Protein AF-A0A2D4NV56-F1 (afdb_monomer)

Solvent-accessible surface area (backbone atoms only — not comparable to full-atom values): 13691 Å² total; per-residue (Å²): 113,76,61,84,54,97,94,49,85,50,82,71,78,84,67,93,56,88,87,71,82,80,81,66,80,83,40,58,69,67,76,66,46,78,80,73,78,77,92,64,80,76,96,72,85,79,94,83,76,84,86,72,83,74,78,74,76,80,77,79,77,86,76,79,84,88,63,82,83,71,85,66,90,74,60,90,81,59,68,77,14,50,35,72,77,62,50,73,40,64,67,59,57,84,75,41,39,85,81,42,53,90,81,40,88,66,84,57,54,52,74,38,43,74,67,56,48,51,51,52,48,54,54,47,52,63,69,69,60,52,71,67,62,51,50,50,58,66,72,44,50,80,79,48,49,66,64,75,69,55,74,62,71,67,58,58,54,49,53,50,47,62,73,64,72,58,74,95,77,74,87,71,74,51,72,68,55,52,56,55,56,68,73,56,79,96,72,88,80,90,62,52,78,66,36,42,45,66,64,78,104

InterPro domains:
  IPR008978 HSP20-like chaperone [G3DSA:2.60.40.790] (5-67)
  IPR039742 Protein Shq1 [PTHR12967] (7-201)

Sequence (201 aa):
YILLFPGIFTIHLPKEIPGEKFDGLDMLTALLAPKKSRSAKPLVEEMGAPEEIMEEEEEFDWEIKQTLQKDNMEDSLCPSGSYGFGSQKSGVFRRLQDELNEVVDVKNPDITLASERREKRLAAEAAKFDPDHYLADFFEEEAIHRLLNYKPWWVNAYELMINAQESTSWISFTEDEKEQLRKFTNRTFLLDKRASQQVYL

Foldseek 3Di:
DWDDDPPDTDDDDDDPDPPDDDPCPVVVVVVVDPPPPPPDDDPDDDPDDDDPPPPPPPPDDPDQDDDDDDPPVDPVPQDAQFDDQLSPDAPPCVVCQVVCVVVDPDNHSRHAHPVNVVVSVVVVCVVVDDPVVVVVCVVPVVVCVVVVPDDDPVVVVVVCVVVVPDPPPPPDDDPVVVVVVVVDDPDDDDHDSVSVNVNPD

Organism: Micrurus surinamensis (NCBI:txid129470)

Mean predicted aligned error: 16.51 Å

Radius of gyration: 26.42 Å; Cα contacts (8 Å, |Δi|>4): 72; chains: 1; bounding box: 54×64×57 Å

Structure (mmCIF, N/CA/C/O backbone):
data_AF-A0A2D4NV56-F1
#
_entry.id   AF-A0A2D4NV56-F1
#
loop_
_atom_site.group_PDB
_atom_site.id
_atom_site.type_symbol
_atom_site.label_atom_id
_atom_site.label_alt_id
_atom_site.label_comp_id
_atom_site.label_asym_id
_atom_site.label_entity_id
_atom_site.label_seq_id
_atom_site.pdbx_PDB_ins_code
_atom_site.Cartn_x
_atom_site.Cartn_y
_atom_site.Cartn_z
_atom_site.occupancy
_atom_site.B_iso_or_equiv
_atom_site.auth_seq_id
_atom_site.auth_comp_id
_atom_site.auth_asym_id
_atom_site.auth_atom_id
_atom_site.pdbx_PDB_model_num
ATOM 1 N N . TYR A 1 1 ? 15.088 29.471 30.722 1.00 42.97 1 TYR A N 1
ATOM 2 C CA . TYR A 1 1 ? 14.789 28.497 31.791 1.00 42.97 1 TYR A CA 1
ATOM 3 C C . TYR A 1 1 ? 13.371 28.003 31.597 1.00 42.97 1 TYR A C 1
ATOM 5 O O . TYR A 1 1 ? 12.478 28.837 31.536 1.00 42.97 1 TYR A O 1
ATOM 13 N N . ILE A 1 2 ? 13.177 26.695 31.431 1.00 46.12 2 ILE A N 1
ATOM 14 C CA . ILE A 1 2 ? 11.849 26.089 31.280 1.00 46.12 2 ILE A CA 1
ATOM 15 C C . ILE A 1 2 ? 11.486 25.496 32.642 1.00 46.12 2 ILE A C 1
ATOM 17 O O . ILE A 1 2 ? 12.169 24.593 33.120 1.00 46.12 2 ILE A O 1
ATOM 21 N N . LEU A 1 3 ? 10.460 26.043 33.291 1.00 49.19 3 LEU A N 1
ATOM 22 C CA . LEU A 1 3 ? 9.842 25.438 34.471 1.00 49.19 3 LEU A CA 1
ATOM 23 C C . LEU A 1 3 ? 8.668 24.588 33.985 1.00 49.19 3 LEU A C 1
ATOM 25 O 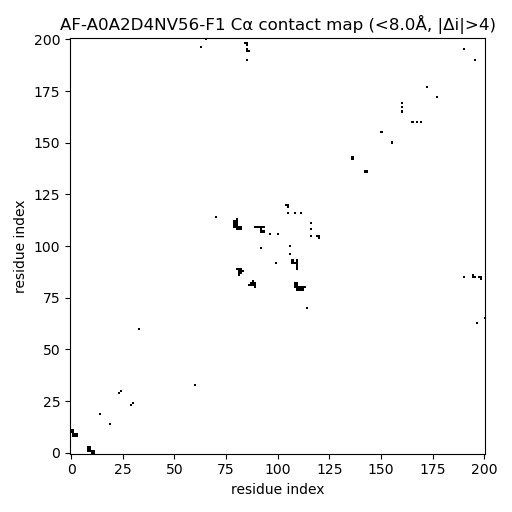O . LEU A 1 3 ? 7.813 25.090 33.260 1.00 49.19 3 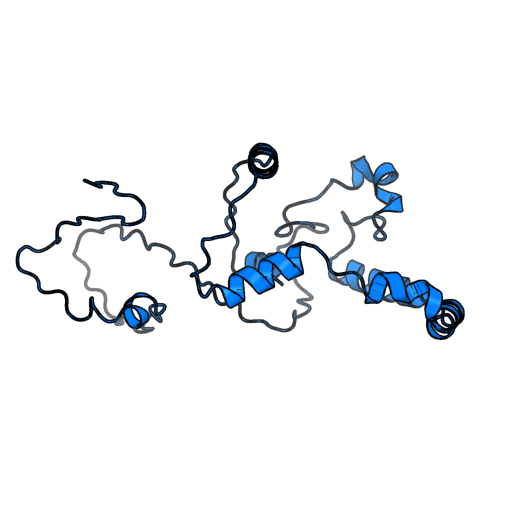LEU A O 1
ATOM 29 N N . LEU A 1 4 ? 8.646 23.309 34.361 1.00 45.56 4 LEU A N 1
ATOM 30 C CA . LEU A 1 4 ? 7.593 22.371 33.978 1.00 45.56 4 LEU A CA 1
ATOM 31 C C . LEU A 1 4 ? 6.611 22.196 35.139 1.00 45.56 4 LEU A C 1
ATOM 33 O O . LEU A 1 4 ? 6.942 21.587 36.153 1.00 45.56 4 LEU A O 1
ATOM 37 N N . PHE A 1 5 ? 5.395 22.706 34.958 1.00 50.91 5 PHE A N 1
ATOM 38 C CA . PHE A 1 5 ? 4.197 22.205 35.633 1.00 50.91 5 PHE A CA 1
ATOM 39 C C . PHE A 1 5 ? 3.412 21.353 34.620 1.00 50.91 5 PHE A C 1
ATOM 41 O O . PHE A 1 5 ? 3.500 21.619 33.418 1.00 50.91 5 PHE A O 1
ATOM 48 N N . PRO A 1 6 ? 2.679 20.310 35.052 1.00 63.62 6 PRO A N 1
ATOM 49 C CA . PRO A 1 6 ? 2.014 19.383 34.137 1.00 63.62 6 PRO A CA 1
ATOM 50 C C . PRO A 1 6 ? 1.070 20.135 33.183 1.00 63.62 6 PRO A C 1
ATOM 52 O O . PRO A 1 6 ? 0.106 20.753 33.622 1.00 63.62 6 PRO A O 1
ATOM 55 N N . GLY A 1 7 ? 1.382 20.096 31.882 1.00 67.75 7 GLY A N 1
ATOM 56 C CA . GLY A 1 7 ? 0.552 20.635 30.798 1.00 67.75 7 GLY A CA 1
ATOM 57 C C . GLY A 1 7 ? 0.847 22.067 30.327 1.00 67.75 7 GLY A C 1
ATOM 58 O O . GLY A 1 7 ? 0.248 22.485 29.342 1.00 67.75 7 GLY A O 1
ATOM 59 N N . ILE A 1 8 ? 1.756 22.823 30.961 1.00 73.75 8 ILE A N 1
ATOM 60 C CA . ILE A 1 8 ? 2.100 24.194 30.531 1.00 73.75 8 ILE A CA 1
ATOM 61 C C . ILE A 1 8 ? 3.615 24.329 30.372 1.00 73.75 8 ILE A C 1
ATOM 63 O O . ILE A 1 8 ? 4.369 24.207 31.339 1.00 73.75 8 ILE A O 1
ATOM 67 N N . PHE A 1 9 ? 4.055 24.625 29.147 1.00 77.44 9 PHE A N 1
ATOM 68 C CA . PHE A 1 9 ? 5.443 24.964 28.845 1.00 77.44 9 PHE A CA 1
ATOM 69 C C . PHE A 1 9 ? 5.609 26.483 28.831 1.00 77.44 9 PHE A C 1
ATOM 71 O O . PHE A 1 9 ? 5.140 27.162 27.920 1.00 77.44 9 PHE A O 1
ATOM 78 N N . THR A 1 10 ? 6.303 27.023 29.830 1.00 77.44 10 THR A N 1
ATOM 79 C CA . THR A 1 10 ? 6.669 28.443 29.846 1.00 77.44 10 THR A CA 1
ATOM 80 C C . THR A 1 10 ? 8.023 28.622 29.171 1.00 77.44 10 THR A C 1
ATOM 82 O O . THR A 1 10 ? 9.046 28.155 29.680 1.00 77.44 10 THR A O 1
ATOM 85 N N . ILE A 1 11 ? 8.035 29.312 28.029 1.00 81.12 11 ILE A N 1
ATOM 86 C CA . ILE A 1 11 ? 9.252 29.623 27.277 1.00 81.12 11 ILE A CA 1
ATOM 87 C C . ILE A 1 11 ? 9.574 31.110 27.452 1.00 81.12 11 ILE A C 1
ATOM 89 O O . ILE A 1 11 ? 8.728 31.973 27.238 1.00 81.12 11 ILE A O 1
ATOM 93 N N . HIS A 1 12 ? 10.813 31.408 27.844 1.00 80.81 12 HIS A N 1
ATOM 94 C CA . HIS A 1 12 ? 11.335 32.770 27.927 1.00 80.81 12 HIS A CA 1
ATOM 95 C C . HIS A 1 12 ? 12.389 32.970 26.842 1.00 80.81 12 HIS A C 1
ATOM 97 O O . HIS A 1 12 ? 13.451 32.350 26.916 1.00 80.81 12 HIS A O 1
ATOM 103 N N . LEU A 1 13 ? 12.107 33.849 25.879 1.00 81.44 13 LEU A N 1
ATOM 104 C CA . LEU A 1 13 ? 13.073 34.296 24.880 1.00 81.44 13 LEU A CA 1
ATOM 105 C C . LEU A 1 13 ? 13.410 35.772 25.122 1.00 81.44 13 LEU A C 1
ATOM 107 O O . LEU A 1 13 ? 12.491 36.591 25.231 1.00 81.44 13 LEU A O 1
ATOM 111 N N . PRO A 1 14 ? 14.701 36.130 25.233 1.00 83.88 14 PRO A N 1
ATOM 112 C CA . PRO A 1 14 ? 15.100 37.526 25.213 1.00 83.88 14 PRO A CA 1
ATOM 113 C C . PRO A 1 14 ? 14.837 38.107 23.821 1.00 83.88 14 PRO A C 1
ATOM 115 O O . PRO A 1 14 ? 15.026 37.438 22.809 1.00 83.88 14 PRO A O 1
ATOM 118 N N . LYS A 1 15 ? 14.407 39.367 23.785 1.00 85.31 15 LYS A N 1
ATOM 119 C CA . LYS A 1 15 ? 14.332 40.127 22.537 1.00 85.31 15 LYS A CA 1
ATOM 120 C C . LYS A 1 15 ? 15.744 40.464 22.088 1.00 85.31 15 LYS A C 1
ATOM 122 O O . LYS A 1 15 ? 16.586 40.780 22.928 1.00 85.31 15 LYS A O 1
ATOM 127 N N . GLU A 1 16 ? 15.962 40.447 20.784 1.00 81.69 16 GLU A N 1
ATOM 128 C CA . GLU A 1 16 ? 17.217 40.898 20.188 1.00 81.69 16 GLU A CA 1
ATOM 129 C C . GLU A 1 16 ? 17.441 42.393 20.454 1.00 81.69 16 GLU A C 1
ATOM 131 O O . GLU A 1 16 ? 18.516 42.793 20.898 1.00 81.69 16 GLU A O 1
ATOM 136 N N . ILE A 1 17 ? 16.387 43.206 20.299 1.00 85.62 17 ILE A N 1
ATOM 137 C CA . ILE A 1 17 ? 16.424 44.649 20.547 1.00 85.62 17 ILE A CA 1
ATOM 138 C C . ILE A 1 17 ? 15.656 44.983 21.842 1.00 85.62 17 ILE A C 1
ATOM 140 O O . ILE A 1 17 ? 14.426 44.845 21.911 1.00 85.62 17 ILE A O 1
ATOM 144 N N . PRO A 1 18 ? 16.344 45.458 22.900 1.00 86.19 18 PRO A N 1
ATOM 145 C CA . PRO A 1 18 ? 15.689 45.882 24.132 1.00 86.19 18 PRO A CA 1
ATOM 146 C C . PRO A 1 18 ? 14.705 47.034 23.882 1.00 86.19 18 PRO A C 1
ATOM 148 O O . PRO A 1 18 ? 15.076 48.088 23.377 1.00 86.19 18 PRO A O 1
ATOM 151 N N . GLY A 1 19 ? 13.444 46.844 24.277 1.00 86.31 19 GLY A N 1
ATOM 152 C CA . GLY A 1 19 ? 12.383 47.851 24.134 1.00 86.31 19 GLY A CA 1
ATOM 153 C C . GLY A 1 19 ? 11.530 47.728 22.868 1.00 86.31 19 GLY A C 1
ATOM 154 O O . GLY A 1 19 ? 10.514 48.413 22.772 1.00 86.31 19 GLY A O 1
ATOM 155 N N . GLU A 1 20 ? 11.867 46.827 21.941 1.00 90.62 20 GLU A N 1
ATOM 156 C CA . GLU A 1 20 ? 11.037 46.549 20.764 1.00 90.62 20 GLU A CA 1
ATOM 157 C C . GLU A 1 20 ? 9.661 45.987 21.165 1.00 90.62 20 GLU A C 1
ATOM 159 O O . GLU A 1 20 ? 9.549 45.121 22.043 1.00 90.62 20 GLU A O 1
ATOM 164 N N . LYS A 1 21 ? 8.590 46.470 20.526 1.00 87.25 21 LYS A N 1
ATOM 165 C CA . LYS A 1 21 ? 7.222 45.975 20.716 1.00 87.25 21 LYS A CA 1
ATOM 166 C C . LYS A 1 21 ? 6.871 45.010 19.581 1.00 87.25 21 LYS A C 1
ATOM 168 O O . LYS A 1 21 ? 6.982 45.368 18.420 1.00 87.25 21 LYS A O 1
ATOM 173 N N . PHE A 1 22 ? 6.415 43.812 19.936 1.00 85.75 22 PHE A N 1
ATOM 174 C CA . PHE A 1 22 ? 5.982 42.787 18.987 1.00 85.75 22 PHE A CA 1
ATOM 175 C C . PHE A 1 22 ? 4.461 42.883 18.860 1.00 85.75 22 PHE A C 1
ATOM 177 O O . PHE A 1 22 ? 3.742 42.537 19.800 1.00 85.75 22 PHE A O 1
ATOM 184 N N . ASP A 1 23 ? 3.973 43.408 17.739 1.00 85.12 23 ASP A N 1
ATOM 185 C CA . ASP A 1 23 ? 2.540 43.478 17.445 1.00 85.12 23 ASP A CA 1
ATOM 186 C C . ASP A 1 23 ? 2.057 42.151 16.820 1.00 85.12 23 ASP A C 1
ATOM 188 O O . ASP A 1 23 ? 2.791 41.511 16.070 1.00 85.12 23 ASP A O 1
ATOM 192 N N . GLY A 1 24 ? 0.827 41.719 17.122 1.00 79.75 24 GLY A N 1
ATOM 193 C CA . GLY A 1 24 ? 0.218 40.520 16.521 1.00 79.75 24 GLY A CA 1
ATOM 194 C C . GLY A 1 24 ? 0.583 39.172 17.159 1.00 79.75 24 GLY A C 1
ATOM 195 O O . GLY A 1 24 ? 0.272 38.133 16.579 1.00 79.75 24 GLY A O 1
ATOM 196 N N . LEU A 1 25 ? 1.203 39.159 18.349 1.00 81.25 25 LEU A N 1
ATOM 197 C CA . LEU A 1 25 ? 1.480 37.929 19.118 1.00 81.25 25 LEU A CA 1
ATOM 198 C C . LEU A 1 25 ? 0.212 37.133 19.486 1.00 81.25 25 LEU A C 1
ATOM 200 O O . LEU A 1 25 ? 0.274 35.935 19.741 1.00 81.25 25 LEU A O 1
ATOM 204 N N . ASP A 1 26 ? -0.933 37.805 19.526 1.00 80.25 26 ASP A N 1
ATOM 205 C CA . ASP A 1 26 ? -2.263 37.256 19.775 1.00 80.25 26 ASP A CA 1
ATOM 206 C C . ASP A 1 26 ? -2.889 36.584 18.539 1.00 80.25 26 ASP A C 1
ATOM 208 O O . ASP A 1 26 ? -3.792 35.756 18.673 1.00 80.25 26 ASP A O 1
ATOM 212 N N . MET A 1 27 ? -2.393 36.872 17.331 1.00 80.44 27 MET A N 1
ATOM 213 C CA . MET A 1 27 ? -2.900 36.289 16.088 1.00 80.44 27 MET A CA 1
ATOM 214 C C . MET A 1 27 ? -2.205 34.965 15.755 1.00 80.44 27 MET A C 1
ATOM 216 O O . MET A 1 27 ? -1.446 34.867 14.792 1.00 80.44 27 MET A O 1
ATOM 220 N N . LEU A 1 28 ? -2.511 33.915 16.522 1.00 75.12 28 LEU A N 1
ATOM 221 C CA . LEU A 1 28 ? -1.921 32.577 16.356 1.00 75.12 28 LEU A CA 1
ATOM 222 C C . LEU A 1 28 ? -1.991 32.057 14.910 1.00 75.12 28 LEU A C 1
ATOM 224 O O . LEU A 1 28 ? -1.023 31.500 14.405 1.00 75.12 28 LEU A O 1
ATOM 228 N N . THR A 1 29 ? -3.100 32.293 14.205 1.00 74.75 29 THR A N 1
ATOM 229 C CA . THR A 1 29 ? -3.269 31.868 12.805 1.00 74.75 29 THR A CA 1
ATOM 230 C C . THR A 1 29 ? -2.370 32.623 11.829 1.00 74.75 29 THR A C 1
ATOM 232 O O . THR A 1 29 ? -2.009 32.073 10.797 1.00 74.75 29 THR A O 1
ATOM 235 N N . ALA A 1 30 ? -2.007 33.873 12.129 1.00 71.44 30 ALA A N 1
ATOM 236 C CA . ALA A 1 30 ? -1.065 34.647 11.322 1.00 71.44 30 ALA A CA 1
ATOM 237 C C . ALA A 1 30 ? 0.389 34.237 11.602 1.00 71.44 30 ALA A C 1
ATOM 239 O O . ALA A 1 30 ? 1.209 34.281 10.692 1.00 71.44 30 ALA A O 1
ATOM 240 N N . LEU A 1 31 ? 0.686 33.799 12.831 1.00 69.12 31 LEU A N 1
ATOM 241 C CA . LEU A 1 31 ? 1.974 33.205 13.202 1.00 69.12 31 LEU A CA 1
ATOM 242 C C . LEU A 1 31 ? 2.169 31.804 12.592 1.00 69.12 31 LEU A C 1
ATOM 244 O O . LEU A 1 31 ? 3.299 31.416 12.326 1.00 69.12 31 LEU A O 1
ATOM 248 N N . LEU A 1 32 ? 1.073 31.067 12.366 1.00 66.25 32 LEU A N 1
ATOM 249 C CA . LEU A 1 32 ? 1.045 29.745 11.719 1.00 66.25 32 LEU A CA 1
ATOM 250 C C . LEU A 1 32 ? 0.979 29.807 10.186 1.00 66.25 32 LEU A C 1
ATOM 252 O O . LEU A 1 32 ? 1.188 28.790 9.529 1.00 66.25 32 LEU A O 1
ATOM 256 N N . ALA A 1 33 ? 0.609 30.955 9.610 1.00 63.03 33 ALA A N 1
ATOM 257 C CA . ALA A 1 33 ? 0.456 31.077 8.168 1.00 63.03 33 ALA A CA 1
ATOM 258 C C . ALA A 1 33 ? 1.838 30.997 7.498 1.00 63.03 33 ALA A C 1
ATOM 260 O O . ALA A 1 33 ? 2.708 31.797 7.856 1.00 63.03 33 ALA A O 1
ATOM 261 N N . PRO A 1 34 ? 2.039 30.107 6.505 1.00 58.06 34 PRO A N 1
ATOM 262 C CA . PRO A 1 34 ? 3.315 30.009 5.814 1.00 58.06 34 PRO A CA 1
ATOM 263 C C . PRO A 1 34 ? 3.639 31.369 5.210 1.00 58.06 34 PRO A C 1
ATOM 265 O O . PRO A 1 34 ? 2.802 31.983 4.524 1.00 58.06 34 PRO A O 1
ATOM 268 N N . LYS A 1 35 ? 4.843 31.877 5.485 1.00 58.72 35 LYS A N 1
ATOM 269 C CA . LYS A 1 35 ? 5.284 33.143 4.907 1.00 58.72 35 LYS A CA 1
ATOM 270 C C . LYS A 1 35 ? 5.441 32.914 3.412 1.00 58.72 35 LYS A C 1
ATOM 272 O O . LYS A 1 35 ? 6.479 32.462 2.947 1.00 58.72 35 LYS A O 1
ATOM 277 N N . LYS A 1 36 ? 4.403 33.236 2.631 1.00 50.88 36 LYS A N 1
ATOM 278 C CA . LYS A 1 36 ? 4.507 33.271 1.168 1.00 50.88 36 LYS A CA 1
ATOM 279 C C . LYS A 1 36 ? 5.706 34.146 0.849 1.00 50.88 36 LYS A C 1
ATOM 281 O O . LYS A 1 36 ? 5.673 35.347 1.133 1.00 50.88 36 LYS A O 1
ATOM 286 N N . SER A 1 37 ? 6.763 33.536 0.319 1.00 50.59 37 SER A N 1
ATOM 287 C CA . SER A 1 37 ? 7.966 34.248 -0.070 1.00 50.59 37 SER A CA 1
ATOM 288 C C . SER A 1 37 ? 7.531 35.408 -0.958 1.00 50.59 37 SER A C 1
ATOM 290 O O . SER A 1 37 ? 6.912 35.240 -2.013 1.00 50.59 37 SER A O 1
ATOM 292 N N . ARG A 1 38 ? 7.753 36.632 -0.472 1.00 45.22 38 ARG A N 1
ATOM 293 C CA . ARG A 1 38 ? 7.570 37.824 -1.289 1.00 45.22 38 ARG A CA 1
ATOM 294 C C . ARG A 1 38 ? 8.601 37.705 -2.403 1.00 45.22 38 ARG A C 1
ATOM 296 O O . ARG A 1 38 ? 9.776 37.979 -2.198 1.00 45.22 38 ARG A O 1
ATOM 303 N N . SER A 1 39 ? 8.158 37.241 -3.569 1.00 44.75 39 SER A N 1
ATOM 304 C CA . SER A 1 39 ? 8.931 37.228 -4.809 1.00 44.75 39 SER A CA 1
ATOM 305 C C . SER A 1 39 ? 9.142 38.672 -5.266 1.00 44.75 39 SER A C 1
ATOM 307 O O . SER A 1 39 ? 8.444 39.195 -6.125 1.00 44.75 39 SER A O 1
ATOM 309 N N . ALA A 1 40 ? 10.050 39.364 -4.593 1.00 43.28 40 ALA A N 1
ATOM 310 C CA . ALA A 1 40 ? 10.556 40.663 -4.986 1.00 43.28 40 ALA A CA 1
ATOM 311 C C . ALA A 1 40 ? 11.919 40.841 -4.317 1.00 43.28 40 ALA A C 1
ATOM 313 O O . ALA A 1 40 ? 12.047 41.563 -3.332 1.00 43.28 40 ALA A O 1
ATOM 314 N N . LYS A 1 41 ? 12.944 40.158 -4.842 1.00 46.06 41 LYS A N 1
ATOM 315 C CA . LYS A 1 41 ? 14.321 40.615 -4.631 1.00 46.06 41 LYS A CA 1
ATOM 316 C C . LYS A 1 41 ? 14.454 41.962 -5.367 1.00 46.06 41 LYS A C 1
ATOM 318 O O . LYS A 1 41 ? 14.182 41.990 -6.570 1.00 46.06 41 LYS A O 1
ATOM 323 N N . PRO A 1 42 ? 14.789 43.082 -4.701 1.00 42.12 42 PRO A N 1
ATOM 324 C CA . PRO A 1 42 ? 15.114 44.318 -5.405 1.00 42.12 42 PRO A CA 1
ATOM 325 C C . PRO A 1 42 ? 16.394 44.107 -6.231 1.00 42.12 42 PRO A C 1
ATOM 327 O O . PRO A 1 42 ? 17.363 43.534 -5.752 1.00 42.12 42 PRO A O 1
ATOM 330 N N . LEU A 1 43 ? 16.377 44.543 -7.494 1.00 42.53 43 LEU A N 1
ATOM 331 C CA . LEU A 1 43 ? 17.376 44.246 -8.538 1.00 42.53 43 LEU A CA 1
ATOM 332 C C . LEU A 1 43 ? 18.722 44.992 -8.371 1.00 42.53 43 LEU A C 1
ATOM 334 O O . LEU A 1 4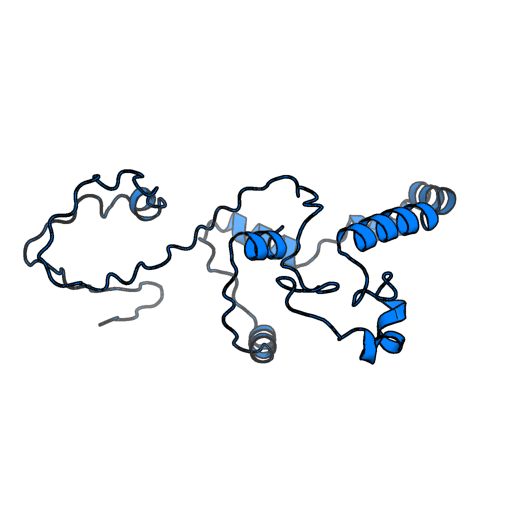3 ? 19.462 45.142 -9.338 1.00 42.53 43 LEU A O 1
ATOM 338 N N . VAL A 1 44 ? 19.048 45.510 -7.185 1.00 44.66 44 VAL A N 1
ATOM 339 C CA . VAL A 1 44 ? 20.266 46.309 -6.975 1.00 44.66 44 VAL A CA 1
ATOM 340 C C . VAL A 1 44 ? 20.958 45.883 -5.685 1.00 44.66 44 VAL A C 1
ATOM 342 O O . VAL A 1 44 ? 20.440 46.118 -4.598 1.00 44.66 44 VAL A O 1
ATOM 345 N N . GLU A 1 45 ? 22.137 45.280 -5.832 1.00 40.91 45 GLU A N 1
ATOM 346 C CA . GLU A 1 45 ? 23.086 44.991 -4.754 1.00 40.91 45 GLU A CA 1
ATOM 347 C C . GLU A 1 45 ? 24.224 46.024 -4.810 1.00 40.91 45 GLU A C 1
ATOM 349 O O . GLU A 1 45 ? 24.890 46.178 -5.836 1.00 40.91 45 GLU A O 1
ATOM 354 N N . GLU A 1 46 ? 24.434 46.762 -3.718 1.00 40.50 46 GLU A N 1
ATOM 355 C CA . GLU A 1 46 ? 25.570 47.670 -3.537 1.00 40.50 46 GLU A CA 1
ATOM 356 C C . GLU A 1 46 ? 26.715 46.882 -2.873 1.00 40.50 46 GLU A C 1
ATOM 358 O O . GLU A 1 46 ? 26.548 46.318 -1.792 1.00 40.50 46 GLU A O 1
ATOM 363 N N . MET A 1 47 ? 27.875 46.783 -3.538 1.00 38.69 47 MET A N 1
ATOM 364 C CA . MET A 1 47 ? 29.049 46.075 -3.011 1.00 38.69 47 MET A CA 1
ATOM 365 C C . MET A 1 47 ? 29.578 46.772 -1.753 1.00 38.69 47 MET A C 1
ATOM 367 O O . MET A 1 47 ? 30.236 47.807 -1.859 1.00 38.69 47 MET A O 1
ATOM 371 N N . GLY A 1 48 ? 29.377 46.177 -0.577 1.00 45.59 48 GLY A N 1
ATOM 372 C CA . GLY A 1 48 ? 30.136 46.567 0.612 1.00 45.59 48 GLY A CA 1
ATOM 373 C C . GLY A 1 48 ? 29.440 46.369 1.952 1.00 45.59 48 GLY A C 1
ATOM 374 O O . GLY A 1 48 ? 29.258 47.338 2.679 1.00 45.59 48 GLY A O 1
ATOM 375 N N . ALA A 1 49 ? 29.118 45.133 2.327 1.00 35.97 49 ALA A N 1
ATOM 376 C CA . ALA A 1 49 ? 28.923 44.760 3.730 1.00 35.97 49 ALA A CA 1
ATOM 377 C C . ALA A 1 49 ? 29.268 43.269 3.919 1.00 35.97 49 ALA A C 1
ATOM 379 O O . ALA A 1 49 ? 29.070 42.495 2.982 1.00 35.97 49 ALA A O 1
ATOM 380 N N . PRO A 1 50 ? 29.851 42.870 5.066 1.00 41.06 50 PRO A N 1
ATOM 381 C CA . PRO A 1 50 ? 30.340 41.511 5.276 1.00 41.06 50 PRO A CA 1
ATOM 382 C C . PRO A 1 50 ? 29.177 40.517 5.367 1.00 41.06 50 PRO A C 1
ATOM 384 O O . PRO A 1 50 ? 28.173 40.802 6.012 1.00 41.06 50 PRO A O 1
ATOM 387 N N . GLU A 1 51 ? 29.341 39.366 4.708 1.00 42.78 51 GLU A N 1
ATOM 388 C CA . GLU A 1 51 ? 28.399 38.243 4.672 1.00 42.78 51 GLU A CA 1
ATOM 389 C C . GLU A 1 51 ? 28.036 37.775 6.090 1.00 42.78 51 GLU A C 1
ATOM 391 O O . GLU A 1 51 ? 28.777 37.027 6.730 1.00 42.78 51 GLU A O 1
ATOM 396 N N . GLU A 1 52 ? 26.867 38.187 6.579 1.00 38.97 52 GLU A N 1
ATOM 397 C CA . GLU A 1 52 ? 26.140 37.395 7.562 1.00 38.97 52 GLU A CA 1
ATOM 398 C C . GLU A 1 52 ? 25.596 36.170 6.829 1.00 38.97 52 GLU A C 1
ATOM 400 O O . GLU A 1 52 ? 24.756 36.272 5.933 1.00 38.97 52 GLU A O 1
ATOM 405 N N . ILE A 1 53 ? 26.129 35.001 7.184 1.00 38.53 53 ILE A N 1
ATOM 406 C CA . ILE A 1 53 ? 25.594 33.702 6.788 1.00 38.53 53 ILE A CA 1
ATOM 407 C C . ILE A 1 53 ? 24.201 33.608 7.417 1.00 38.53 53 ILE A C 1
ATOM 409 O O . ILE A 1 53 ? 24.049 33.188 8.562 1.00 38.53 53 ILE A O 1
ATOM 413 N N . MET A 1 54 ? 23.186 34.061 6.686 1.00 36.06 54 MET A N 1
ATOM 414 C CA . MET A 1 54 ? 21.803 33.733 6.984 1.00 36.06 54 MET A CA 1
ATOM 415 C C . MET A 1 54 ? 21.659 32.233 6.733 1.00 36.06 54 MET A C 1
ATOM 417 O O . MET A 1 54 ? 21.598 31.793 5.586 1.00 36.06 54 MET A O 1
ATOM 421 N N . GLU A 1 55 ? 21.660 31.439 7.802 1.00 38.12 55 GLU A N 1
ATOM 422 C CA . GLU A 1 55 ? 21.086 30.098 7.763 1.00 38.12 55 GLU A CA 1
ATOM 423 C C . GLU A 1 55 ? 19.611 30.279 7.377 1.00 38.12 55 GLU A C 1
ATOM 425 O O . GLU A 1 55 ? 18.775 30.635 8.206 1.00 38.12 55 GLU A O 1
ATOM 430 N N . GLU A 1 56 ? 19.301 30.147 6.084 1.00 45.75 56 GLU A N 1
ATOM 431 C CA . GLU A 1 56 ? 17.926 29.999 5.620 1.00 45.75 56 GLU A CA 1
ATOM 432 C C . GLU A 1 56 ? 17.402 28.710 6.266 1.00 45.75 56 GLU A C 1
ATOM 434 O O . GLU A 1 56 ? 17.674 27.610 5.790 1.00 45.75 56 GLU A O 1
ATOM 439 N N . GLU A 1 57 ? 16.708 28.836 7.403 1.00 43.50 57 GLU A N 1
ATOM 440 C CA . GLU A 1 57 ? 15.849 27.776 7.921 1.00 43.50 57 GLU A CA 1
ATOM 441 C C . GLU A 1 57 ? 14.904 27.394 6.776 1.00 43.50 57 GLU A C 1
ATOM 443 O O . GLU A 1 57 ? 13.988 28.145 6.438 1.00 43.50 57 GLU A O 1
ATOM 448 N N . GLU A 1 58 ? 15.178 26.263 6.118 1.00 48.53 58 GLU A N 1
ATOM 449 C CA . GLU A 1 58 ? 14.311 25.691 5.093 1.00 48.53 58 GLU A CA 1
ATOM 450 C C . GLU A 1 58 ? 12.955 25.373 5.743 1.00 48.53 58 GLU A C 1
ATOM 452 O O . GLU A 1 58 ? 12.740 24.299 6.307 1.00 48.53 58 GLU A O 1
ATOM 457 N N . GLU A 1 59 ? 12.041 26.346 5.717 1.00 54.84 59 GLU A N 1
ATOM 458 C CA . GLU A 1 59 ? 10.668 26.209 6.191 1.00 54.84 59 GLU A CA 1
ATOM 459 C C . GLU A 1 59 ? 9.996 25.107 5.355 1.00 54.84 59 GLU A C 1
ATOM 461 O O . GLU A 1 59 ? 9.711 25.279 4.168 1.00 54.84 59 GLU A O 1
ATOM 466 N N . PHE A 1 60 ? 9.828 23.926 5.958 1.00 51.91 60 PHE A N 1
ATOM 467 C CA . PHE A 1 60 ? 9.315 22.744 5.273 1.00 51.91 60 PHE A CA 1
ATOM 468 C C . PHE A 1 60 ? 7.850 22.958 4.872 1.00 51.91 60 PHE A C 1
ATOM 470 O O . PHE A 1 60 ? 6.957 23.000 5.720 1.00 51.91 60 PHE A O 1
ATOM 477 N N . ASP A 1 61 ? 7.611 23.092 3.568 1.00 63.06 61 ASP A N 1
ATOM 478 C CA . ASP A 1 61 ? 6.277 23.242 2.990 1.00 63.06 61 ASP A CA 1
ATOM 479 C C . ASP A 1 61 ? 5.496 21.923 3.108 1.00 63.06 61 ASP A C 1
ATOM 481 O O . ASP A 1 61 ? 5.769 20.944 2.407 1.00 63.06 61 ASP A O 1
ATOM 485 N N . TRP A 1 62 ? 4.521 21.896 4.016 1.00 65.88 62 TRP A N 1
ATOM 486 C CA . TRP A 1 62 ? 3.639 20.746 4.228 1.00 65.88 62 TRP A CA 1
ATOM 487 C C . TRP A 1 62 ? 2.603 20.570 3.100 1.00 65.88 62 TRP A C 1
ATOM 489 O O . TRP A 1 62 ? 1.911 19.550 3.063 1.00 65.88 62 TRP A O 1
ATOM 499 N N . GLU A 1 63 ? 2.475 21.523 2.168 1.00 66.44 63 GLU A N 1
ATOM 500 C CA . GLU A 1 63 ? 1.508 21.462 1.070 1.00 66.44 63 GLU A CA 1
ATOM 501 C C . GLU A 1 63 ? 2.095 20.774 -0.178 1.00 66.44 63 GLU A C 1
ATOM 503 O O . GLU A 1 63 ? 2.836 21.348 -0.978 1.00 66.44 63 GLU A O 1
ATOM 508 N N . ILE A 1 64 ? 1.701 19.521 -0.425 1.00 65.06 64 ILE A N 1
ATOM 509 C CA . ILE A 1 64 ? 2.112 18.800 -1.638 1.00 65.06 64 ILE A CA 1
ATOM 510 C C . ILE A 1 64 ? 1.087 19.025 -2.751 1.00 65.06 64 ILE A C 1
ATOM 512 O O . ILE A 1 64 ? -0.016 18.476 -2.741 1.00 65.06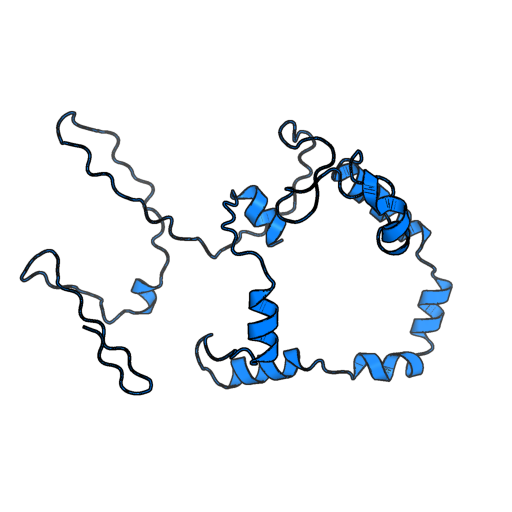 64 ILE A O 1
ATOM 516 N N . LYS A 1 65 ? 1.468 19.791 -3.781 1.00 72.69 65 LYS A N 1
ATOM 517 C CA . LYS A 1 65 ? 0.649 19.944 -4.993 1.00 72.69 65 LYS A CA 1
ATOM 518 C C . LYS A 1 65 ? 0.530 18.605 -5.728 1.00 72.69 65 LYS A C 1
ATOM 520 O O . LYS A 1 65 ? 1.476 18.177 -6.390 1.00 72.69 65 LYS A O 1
ATOM 525 N N . GLN A 1 66 ? -0.650 17.991 -5.675 1.00 68.00 66 GLN A N 1
ATOM 526 C CA . GLN A 1 66 ? -0.972 16.811 -6.474 1.00 68.00 66 GLN A CA 1
ATOM 527 C C . GLN A 1 66 ? -1.005 17.194 -7.959 1.00 68.00 66 GLN A C 1
ATOM 529 O O . GLN A 1 66 ? -1.847 17.971 -8.410 1.00 68.00 66 GLN A O 1
ATOM 534 N N . THR A 1 67 ? -0.064 16.670 -8.738 1.00 65.81 67 THR A N 1
ATOM 535 C CA . THR A 1 67 ? -0.062 16.782 -10.200 1.00 65.81 67 THR A CA 1
ATOM 536 C C . THR A 1 67 ? -0.100 15.391 -10.796 1.00 65.81 67 THR A C 1
ATOM 538 O O . THR A 1 67 ? 0.587 14.507 -10.289 1.00 65.81 67 THR A O 1
ATOM 541 N N . LEU A 1 68 ? -0.851 15.202 -11.887 1.00 62.19 68 LEU A N 1
ATOM 542 C CA . LEU A 1 68 ? -0.772 13.967 -12.669 1.00 62.19 68 LEU A CA 1
ATOM 543 C C . LEU A 1 68 ? 0.699 13.686 -12.983 1.00 62.19 68 LEU A C 1
ATOM 545 O O . LEU A 1 68 ? 1.396 14.578 -13.482 1.00 62.19 68 LEU A O 1
ATOM 549 N N . GLN A 1 69 ? 1.163 12.478 -12.652 1.00 59.28 69 GLN A N 1
ATOM 550 C CA . GLN A 1 69 ? 2.510 12.047 -13.001 1.00 59.28 69 GLN A CA 1
ATOM 551 C C . GLN A 1 69 ? 2.657 12.196 -14.514 1.00 59.28 69 GLN A C 1
ATOM 553 O O . GLN A 1 69 ? 1.947 11.558 -15.290 1.00 59.28 69 GLN A O 1
ATOM 558 N N . LYS A 1 70 ? 3.528 13.114 -14.933 1.00 62.59 70 LYS A N 1
ATOM 559 C CA . LYS A 1 70 ? 3.920 13.213 -16.333 1.00 62.59 70 LYS A CA 1
ATOM 560 C C . LYS A 1 70 ? 4.881 12.062 -16.572 1.00 62.59 70 LYS A C 1
ATOM 562 O O . LYS A 1 70 ? 5.897 11.981 -15.882 1.00 62.59 70 LYS A O 1
ATOM 567 N N . ASP A 1 71 ? 4.551 11.196 -17.524 1.00 54.44 71 ASP A N 1
ATOM 568 C CA . ASP A 1 71 ? 5.470 10.194 -18.053 1.00 54.44 71 ASP A CA 1
ATOM 569 C C . ASP A 1 71 ? 6.624 10.943 -18.735 1.00 54.44 71 ASP A C 1
ATOM 571 O O . ASP A 1 71 ? 6.617 11.194 -19.940 1.00 54.44 71 ASP A O 1
ATOM 575 N N . ASN A 1 72 ? 7.591 11.407 -17.946 1.00 51.41 72 ASN A N 1
ATOM 576 C CA . ASN A 1 72 ? 8.801 12.005 -18.473 1.00 51.41 72 ASN A CA 1
ATOM 577 C C . ASN A 1 72 ? 9.575 10.865 -19.140 1.00 51.41 72 ASN A C 1
ATOM 579 O O . ASN A 1 72 ? 10.258 10.093 -18.473 1.00 51.41 72 ASN A O 1
ATOM 583 N N . MET A 1 73 ? 9.420 10.740 -20.460 1.00 49.06 73 MET A N 1
ATOM 584 C CA . MET A 1 73 ? 10.091 9.726 -21.278 1.00 49.06 73 MET A CA 1
ATOM 585 C C . MET A 1 73 ? 11.622 9.876 -21.309 1.00 49.06 73 MET A C 1
ATOM 587 O O . MET A 1 73 ? 12.311 9.001 -21.820 1.00 49.06 73 MET A O 1
ATOM 591 N N . GLU A 1 74 ? 12.170 10.943 -20.729 1.00 48.22 74 GLU A N 1
ATOM 592 C CA . GLU A 1 74 ? 13.605 11.200 -20.650 1.00 48.22 74 GLU A CA 1
ATOM 593 C C . GLU A 1 74 ? 13.993 11.545 -19.212 1.00 48.22 74 GLU A C 1
ATOM 595 O O . GLU A 1 74 ? 14.119 12.711 -18.844 1.00 48.22 74 GLU A O 1
ATOM 600 N N . ASP A 1 75 ? 14.183 10.528 -18.373 1.00 50.53 75 ASP A N 1
ATOM 601 C CA . ASP A 1 75 ? 14.874 10.707 -17.095 1.00 50.53 75 ASP A CA 1
ATOM 602 C C . ASP A 1 75 ? 16.293 10.139 -17.201 1.00 50.53 75 ASP A C 1
ATOM 604 O O . ASP A 1 75 ? 16.644 9.143 -16.575 1.00 50.53 75 ASP A O 1
ATOM 608 N N . SER A 1 76 ? 17.124 10.790 -18.026 1.00 48.06 76 SER A N 1
ATOM 609 C CA . SER A 1 76 ? 18.553 10.467 -18.222 1.00 48.06 76 SER A CA 1
ATOM 610 C C . SER A 1 76 ? 19.401 10.558 -16.942 1.00 48.06 76 SER A C 1
ATOM 612 O O . SER A 1 76 ? 20.593 10.260 -16.977 1.00 48.06 76 SER A O 1
ATOM 614 N N . LEU A 1 77 ? 18.816 10.985 -15.816 1.00 48.34 77 LEU A N 1
ATOM 615 C CA . LEU A 1 77 ? 19.490 11.146 -14.526 1.00 48.34 77 LEU A CA 1
ATOM 616 C C . LEU A 1 77 ? 19.156 10.039 -13.515 1.00 48.34 77 LEU A C 1
ATOM 618 O O . LEU A 1 77 ? 19.854 9.924 -12.508 1.00 48.34 77 LEU A O 1
ATOM 622 N N . CYS A 1 78 ? 18.143 9.203 -13.770 1.00 50.25 78 CYS A N 1
ATOM 623 C CA . CYS A 1 78 ? 17.897 8.032 -12.935 1.00 50.25 78 CYS A CA 1
ATOM 624 C C . CYS A 1 78 ? 18.749 6.862 -13.447 1.00 50.25 78 CYS A C 1
ATOM 626 O O . CYS A 1 78 ? 18.561 6.435 -14.590 1.00 50.25 78 CYS A O 1
ATOM 628 N N . PRO A 1 79 ? 19.670 6.301 -12.639 1.00 54.88 79 PRO A N 1
ATOM 629 C CA . PRO A 1 79 ? 20.360 5.080 -13.021 1.00 54.88 79 PRO A CA 1
ATOM 630 C C . PRO A 1 79 ? 19.306 4.009 -13.319 1.00 54.88 79 PRO A C 1
ATOM 632 O O . PRO A 1 79 ? 18.423 3.749 -12.500 1.00 54.88 79 PRO A O 1
ATOM 635 N N . SER A 1 80 ? 19.373 3.429 -14.518 1.00 63.50 80 SER A N 1
ATOM 636 C CA . SER A 1 80 ? 18.455 2.392 -14.990 1.00 63.50 80 SER A CA 1
ATOM 637 C C . SER A 1 80 ? 18.199 1.351 -13.892 1.00 63.50 80 SER A C 1
ATOM 639 O O . SER A 1 80 ? 19.142 0.709 -13.427 1.00 63.50 80 SER A O 1
ATOM 641 N N . GLY A 1 81 ? 16.938 1.188 -13.484 1.00 69.56 81 GLY A N 1
ATOM 642 C CA . GLY A 1 81 ? 16.522 0.125 -12.565 1.00 69.56 81 GLY A CA 1
ATOM 643 C C . GLY A 1 81 ? 16.585 0.446 -11.070 1.00 69.56 81 GLY A C 1
ATOM 644 O O . GLY A 1 81 ? 16.606 -0.486 -10.269 1.00 69.56 81 GLY A O 1
ATOM 645 N N . SER A 1 82 ? 16.603 1.720 -10.661 1.00 85.31 82 SER A N 1
ATOM 646 C CA . SER A 1 82 ? 16.389 2.069 -9.251 1.00 85.31 82 SER A CA 1
ATOM 647 C C . SER A 1 82 ? 14.907 2.001 -8.833 1.00 85.31 82 SER A C 1
ATOM 649 O O . SER A 1 82 ? 13.979 2.158 -9.636 1.00 85.31 82 SER A O 1
ATOM 651 N N . TYR A 1 83 ? 14.667 1.696 -7.557 1.00 87.62 83 TYR A N 1
ATOM 652 C CA . TYR A 1 83 ? 13.335 1.506 -6.976 1.00 87.62 83 TYR A CA 1
ATOM 653 C C . TYR A 1 83 ? 13.343 1.719 -5.452 1.00 87.62 83 TYR A C 1
ATOM 655 O O . TYR A 1 83 ? 14.369 2.032 -4.842 1.00 87.62 83 TYR A O 1
ATOM 663 N N . GLY A 1 84 ? 12.178 1.535 -4.826 1.00 87.62 84 GLY A N 1
ATOM 664 C CA . GLY A 1 84 ? 11.982 1.700 -3.388 1.00 87.62 84 GLY A CA 1
ATOM 665 C C . GLY A 1 84 ? 11.872 3.165 -2.966 1.00 87.62 84 GLY A C 1
ATOM 666 O O . GLY A 1 84 ? 11.636 4.048 -3.788 1.00 87.62 84 GLY A O 1
ATOM 667 N N . PHE A 1 85 ? 12.047 3.412 -1.668 1.00 88.06 85 PHE A N 1
ATOM 668 C CA . PHE A 1 85 ? 11.929 4.744 -1.075 1.00 88.06 85 PHE A CA 1
ATOM 669 C C . PHE A 1 85 ? 12.879 5.751 -1.743 1.00 88.06 85 PHE A C 1
ATOM 671 O O . PHE A 1 85 ? 14.093 5.524 -1.789 1.00 88.06 85 PHE A O 1
ATOM 678 N N . GLY A 1 86 ? 12.316 6.836 -2.286 1.00 84.19 86 GLY A N 1
ATOM 679 C CA . GLY A 1 86 ? 13.053 7.887 -2.994 1.00 84.19 86 GLY A CA 1
ATOM 680 C C . GLY A 1 86 ? 13.879 7.395 -4.188 1.00 84.19 86 GLY A C 1
ATOM 681 O O . GLY A 1 86 ? 14.873 8.028 -4.527 1.00 84.19 86 GLY A O 1
ATOM 682 N N . SER A 1 87 ? 13.546 6.234 -4.770 1.00 83.12 87 SER A N 1
ATOM 683 C CA . SER A 1 87 ? 14.323 5.595 -5.845 1.00 83.12 87 SER A CA 1
ATOM 684 C C . SER A 1 87 ? 15.804 5.355 -5.486 1.00 83.12 87 SER A C 1
ATOM 686 O O . SER A 1 87 ? 16.678 5.384 -6.351 1.00 83.12 87 SER A O 1
ATOM 688 N N . GLN A 1 88 ? 16.104 5.109 -4.201 1.00 84.44 88 GLN A N 1
ATOM 689 C CA . GLN A 1 88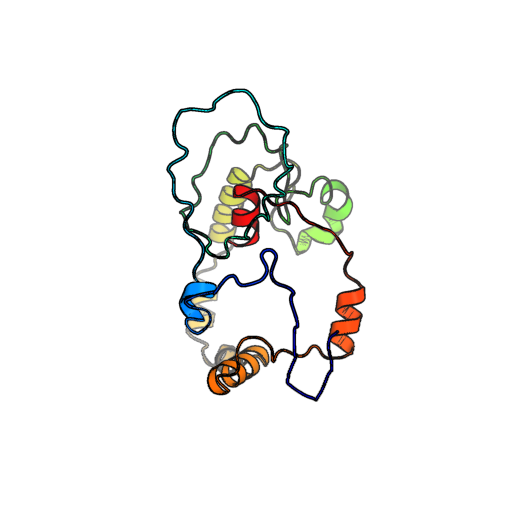 ? 17.478 4.985 -3.682 1.00 84.44 88 GLN A CA 1
ATOM 690 C C . GLN A 1 88 ? 18.021 3.546 -3.644 1.00 84.44 88 GLN A C 1
ATOM 692 O O . GLN A 1 88 ? 19.150 3.326 -3.196 1.00 84.44 88 GLN A O 1
ATOM 697 N N . LYS A 1 89 ? 17.235 2.533 -4.030 1.00 87.06 89 LYS A N 1
ATOM 698 C CA . LYS A 1 89 ? 17.656 1.122 -3.996 1.00 87.06 89 LYS A CA 1
ATOM 699 C C . LYS A 1 89 ? 17.850 0.565 -5.398 1.00 87.06 89 LYS A C 1
ATOM 701 O O . LYS A 1 89 ? 17.088 0.872 -6.305 1.00 87.06 89 LYS A O 1
ATOM 706 N N . SER A 1 90 ? 18.853 -0.291 -5.536 1.00 88.50 90 SER A N 1
ATOM 707 C CA . SER A 1 90 ? 19.131 -1.108 -6.716 1.00 88.50 90 SER A CA 1
ATOM 708 C C . SER A 1 90 ? 19.998 -2.305 -6.302 1.00 88.50 90 SER A C 1
ATOM 710 O O . SER A 1 90 ? 20.602 -2.322 -5.226 1.00 88.50 90 SER A O 1
ATOM 712 N N . GLY A 1 91 ? 20.024 -3.342 -7.127 1.00 86.12 91 GLY A N 1
ATOM 713 C CA . GLY A 1 91 ? 20.776 -4.585 -6.963 1.00 86.12 91 GLY A CA 1
ATOM 714 C C . GLY A 1 91 ? 20.253 -5.548 -5.893 1.00 86.12 91 GLY A C 1
ATOM 715 O O . GLY A 1 91 ? 20.906 -6.560 -5.637 1.00 86.12 91 GLY A O 1
ATOM 716 N N . VAL A 1 92 ? 19.120 -5.254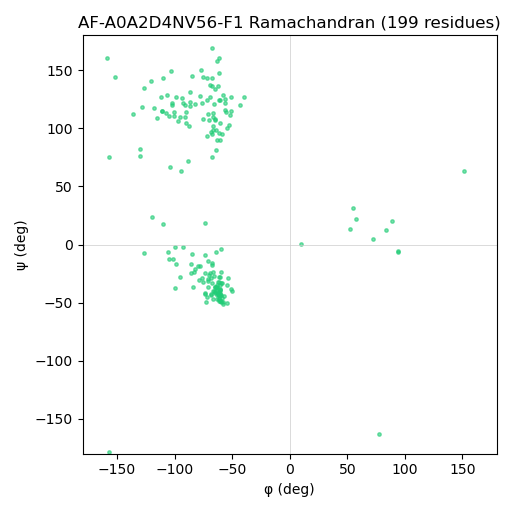 -5.247 1.00 86.56 92 VAL A N 1
ATOM 717 C CA . VAL A 1 92 ? 18.555 -6.101 -4.175 1.00 86.56 92 VAL A CA 1
ATOM 718 C C . VAL A 1 92 ? 17.990 -7.391 -4.762 1.00 86.56 92 VAL A C 1
ATOM 720 O O . VAL A 1 92 ? 18.276 -8.479 -4.261 1.00 86.56 92 VAL A O 1
ATOM 723 N N . PHE A 1 93 ? 17.239 -7.279 -5.859 1.00 86.00 93 PHE A N 1
ATOM 724 C CA . PHE A 1 93 ? 16.574 -8.430 -6.459 1.00 86.00 93 PHE A CA 1
ATOM 725 C C . PHE A 1 93 ? 17.551 -9.349 -7.177 1.00 86.00 93 PHE A C 1
ATOM 727 O O . PHE A 1 93 ? 17.317 -10.542 -7.179 1.00 86.00 93 PHE A O 1
ATOM 734 N N . ARG A 1 94 ? 18.713 -8.872 -7.640 1.00 82.38 94 ARG A N 1
ATOM 735 C CA . ARG A 1 94 ? 19.789 -9.769 -8.117 1.00 82.38 94 ARG A CA 1
ATOM 736 C C . ARG A 1 94 ? 20.207 -10.848 -7.112 1.00 82.38 94 ARG A C 1
ATOM 738 O O . ARG A 1 94 ? 20.729 -11.873 -7.530 1.00 82.38 94 ARG A O 1
ATOM 745 N N . ARG A 1 95 ? 20.069 -10.592 -5.806 1.00 82.06 95 ARG A N 1
ATOM 746 C CA . ARG A 1 95 ? 20.498 -11.522 -4.746 1.00 82.06 95 ARG A CA 1
ATOM 747 C C . ARG A 1 95 ? 19.346 -12.334 -4.172 1.00 82.06 95 ARG A C 1
ATOM 749 O O . ARG A 1 95 ? 19.546 -13.490 -3.841 1.00 82.06 95 ARG A O 1
ATOM 756 N N . LEU A 1 96 ? 18.180 -11.706 -4.030 1.00 84.44 96 LEU A N 1
ATOM 757 C CA . LEU A 1 96 ? 17.022 -12.261 -3.322 1.00 84.44 96 LEU A CA 1
ATOM 758 C C . LEU A 1 96 ? 15.872 -12.627 -4.266 1.00 84.44 96 LEU A C 1
ATOM 760 O O . LEU A 1 96 ? 14.737 -12.749 -3.817 1.00 84.44 96 LEU A O 1
ATOM 764 N N . GLN A 1 97 ? 16.133 -12.754 -5.572 1.00 81.44 97 GLN A N 1
ATOM 765 C CA . GLN A 1 97 ? 15.085 -13.009 -6.560 1.00 81.44 97 GLN A CA 1
ATOM 766 C C . GLN A 1 97 ? 14.264 -14.238 -6.184 1.00 81.44 97 GLN A C 1
ATOM 768 O O . GLN A 1 97 ? 13.047 -14.149 -6.098 1.00 81.44 97 GLN A O 1
ATOM 773 N N . ASP A 1 98 ? 14.936 -15.348 -5.883 1.00 82.94 98 ASP A N 1
ATOM 774 C CA . ASP A 1 98 ? 14.278 -16.620 -5.591 1.00 82.94 98 ASP A CA 1
ATOM 775 C C . ASP A 1 98 ? 13.400 -16.557 -4.336 1.00 82.94 98 ASP A C 1
ATOM 777 O O . ASP A 1 98 ? 12.308 -17.116 -4.332 1.00 82.94 98 ASP A O 1
ATOM 781 N N . GLU A 1 99 ? 13.825 -15.812 -3.312 1.00 87.00 99 GLU A N 1
ATOM 782 C CA . GLU A 1 99 ? 13.079 -15.638 -2.058 1.00 87.00 99 GLU A CA 1
ATOM 783 C C . GLU A 1 99 ? 11.886 -14.682 -2.204 1.00 87.00 99 GLU A C 1
ATOM 785 O O . GLU A 1 99 ? 10.869 -14.844 -1.535 1.00 87.00 99 GLU A O 1
ATOM 790 N N . LEU A 1 100 ? 12.001 -13.671 -3.070 1.00 85.19 100 LEU A N 1
ATOM 791 C CA . LEU A 1 100 ? 10.995 -12.616 -3.230 1.00 85.19 100 LEU A CA 1
ATOM 792 C C . LEU A 1 100 ? 10.075 -12.828 -4.440 1.00 85.19 100 LEU A C 1
ATOM 794 O O . LEU A 1 100 ? 9.156 -12.037 -4.652 1.00 85.19 100 LEU A O 1
ATOM 798 N N . ASN A 1 101 ? 10.294 -13.887 -5.223 1.00 83.31 101 ASN A N 1
ATOM 799 C CA . ASN A 1 101 ? 9.564 -14.178 -6.459 1.00 83.31 101 ASN A CA 1
ATOM 800 C C . ASN A 1 101 ? 8.053 -14.375 -6.261 1.00 83.31 101 ASN A C 1
ATOM 802 O O . ASN A 1 101 ? 7.296 -14.136 -7.201 1.00 83.31 101 ASN A O 1
ATOM 806 N N . GLU A 1 102 ? 7.617 -14.825 -5.081 1.00 86.25 102 GLU A N 1
ATOM 807 C CA . GLU A 1 102 ? 6.191 -15.001 -4.755 1.00 86.25 102 GLU A CA 1
ATOM 808 C C . GLU A 1 102 ? 5.515 -13.695 -4.320 1.00 86.25 102 GLU A C 1
ATOM 810 O O . GLU A 1 102 ? 4.298 -13.569 -4.398 1.00 86.25 102 GLU A O 1
ATOM 815 N N . VAL A 1 103 ? 6.305 -12.719 -3.867 1.00 88.12 103 VAL A N 1
ATOM 816 C CA . VAL A 1 103 ? 5.813 -11.427 -3.369 1.00 88.12 103 VAL A CA 1
ATOM 817 C C . VAL A 1 103 ? 5.846 -10.363 -4.468 1.00 88.12 103 VAL A C 1
ATOM 819 O O . VAL A 1 103 ? 5.074 -9.408 -4.428 1.00 88.12 103 VAL A O 1
ATOM 822 N N . VAL A 1 104 ? 6.753 -10.496 -5.443 1.00 88.62 104 VAL A N 1
ATOM 823 C CA . VAL A 1 104 ? 7.006 -9.476 -6.467 1.00 88.62 104 VAL A CA 1
ATOM 824 C C . VAL A 1 104 ? 6.697 -9.993 -7.870 1.00 88.62 104 VAL A C 1
ATOM 826 O O . VAL A 1 104 ? 7.375 -10.871 -8.400 1.00 88.62 104 VAL A O 1
ATOM 829 N N . ASP A 1 105 ? 5.729 -9.351 -8.526 1.00 88.50 105 ASP A N 1
ATOM 830 C CA . ASP A 1 105 ? 5.328 -9.688 -9.899 1.00 88.50 105 ASP A CA 1
ATOM 831 C C . ASP A 1 105 ? 6.384 -9.298 -10.947 1.00 88.50 105 ASP A C 1
ATOM 833 O O . ASP A 1 105 ? 6.551 -9.951 -11.984 1.00 88.50 105 ASP A O 1
ATOM 837 N N . VAL A 1 106 ? 7.136 -8.223 -10.685 1.00 87.38 106 VAL A N 1
ATOM 838 C CA . VAL A 1 106 ? 8.204 -7.751 -11.573 1.00 87.38 106 VAL A CA 1
ATOM 839 C C . VAL A 1 106 ? 9.418 -8.662 -11.434 1.00 87.38 106 VAL A C 1
ATOM 841 O O . VAL A 1 106 ? 10.159 -8.570 -10.463 1.00 87.38 106 VAL A O 1
ATOM 844 N N . LYS A 1 107 ? 9.680 -9.484 -12.456 1.00 81.25 107 LYS A N 1
ATOM 845 C CA . LYS A 1 107 ? 10.789 -10.450 -12.428 1.00 81.25 107 LYS A CA 1
ATOM 846 C C . LYS A 1 107 ? 12.158 -9.803 -12.209 1.00 81.25 107 LYS A C 1
ATOM 848 O O . LYS A 1 107 ? 12.883 -10.241 -11.331 1.00 81.25 107 LYS A O 1
ATOM 853 N N . ASN A 1 108 ? 12.500 -8.753 -12.964 1.00 83.81 108 ASN A N 1
ATOM 854 C CA . ASN A 1 108 ? 13.826 -8.120 -12.905 1.00 83.81 108 ASN A CA 1
ATOM 855 C C . ASN A 1 108 ? 13.732 -6.589 -12.755 1.00 83.81 108 ASN A C 1
ATOM 857 O O . ASN A 1 108 ? 13.949 -5.861 -13.731 1.00 83.81 108 ASN A O 1
ATOM 861 N N . PRO A 1 109 ? 13.419 -6.062 -11.561 1.00 86.44 109 PRO A N 1
ATOM 862 C CA . PRO A 1 109 ? 13.249 -4.620 -11.357 1.00 86.44 109 PRO A CA 1
ATOM 863 C C . PRO A 1 109 ? 14.556 -3.830 -11.536 1.00 86.44 109 PRO A C 1
ATOM 865 O O . PRO A 1 109 ? 14.507 -2.665 -11.911 1.00 86.44 109 PRO A O 1
ATOM 868 N N . ASP A 1 110 ? 15.711 -4.483 -11.373 1.00 84.88 110 ASP A N 1
ATOM 869 C CA . ASP A 1 110 ? 17.054 -3.898 -11.520 1.00 84.88 110 ASP A CA 1
ATOM 870 C C . ASP A 1 110 ? 17.437 -3.481 -12.946 1.00 84.88 110 ASP A C 1
ATOM 872 O O . ASP A 1 110 ? 18.425 -2.777 -13.138 1.00 84.88 110 ASP A O 1
ATOM 876 N N . ILE A 1 111 ? 16.710 -3.960 -13.953 1.00 84.62 111 ILE A N 1
ATOM 877 C CA . ILE A 1 111 ? 16.942 -3.620 -15.367 1.00 84.62 111 ILE A CA 1
ATOM 878 C C . ILE A 1 111 ? 15.675 -3.110 -16.053 1.00 84.62 111 ILE A C 1
ATOM 880 O O . ILE A 1 111 ? 15.738 -2.677 -17.197 1.00 84.62 111 ILE A O 1
ATOM 884 N N . THR A 1 112 ? 14.526 -3.177 -15.374 1.00 85.75 112 THR A N 1
ATOM 885 C CA . THR A 1 112 ? 13.242 -2.759 -15.940 1.00 85.75 112 THR A CA 1
ATOM 886 C C . THR A 1 112 ? 12.983 -1.302 -15.571 1.00 85.75 112 THR A C 1
ATOM 888 O O . THR A 1 112 ? 12.914 -0.946 -14.388 1.00 85.75 112 THR A O 1
ATOM 891 N N . LEU A 1 113 ? 12.802 -0.455 -16.582 1.00 86.75 113 LEU A N 1
ATOM 892 C CA . LEU A 1 113 ? 12.479 0.961 -16.392 1.00 86.75 113 LEU A CA 1
ATOM 893 C C . LEU A 1 113 ? 11.124 1.134 -15.687 1.00 86.75 113 LEU A C 1
ATOM 895 O O . LEU A 1 113 ? 10.276 0.244 -15.700 1.00 86.75 113 LEU A O 1
ATOM 899 N N . ALA A 1 114 ? 10.902 2.282 -15.044 1.00 84.38 114 ALA A N 1
ATOM 900 C CA . ALA A 1 114 ? 9.646 2.548 -14.332 1.00 84.38 114 ALA A CA 1
ATOM 901 C C . ALA A 1 114 ? 8.418 2.508 -15.265 1.00 84.38 114 ALA A C 1
ATOM 903 O O . ALA A 1 114 ? 7.388 1.937 -14.903 1.00 84.38 114 ALA A O 1
ATOM 904 N N . SER A 1 115 ? 8.551 3.039 -16.484 1.00 85.81 115 SER A N 1
ATOM 905 C CA . SER A 1 115 ? 7.525 2.984 -17.533 1.00 85.81 115 SER A CA 1
ATOM 906 C C . SER A 1 115 ? 7.201 1.546 -17.942 1.00 85.81 115 SER A C 1
ATOM 908 O O . SER A 1 115 ? 6.041 1.141 -17.923 1.00 85.81 115 SER A O 1
ATOM 910 N N . GLU A 1 116 ? 8.225 0.738 -18.214 1.00 89.12 116 GLU A N 1
ATOM 911 C CA . GLU A 1 116 ? 8.067 -0.680 -18.553 1.00 89.12 116 GLU A CA 1
ATOM 912 C C . GLU A 1 116 ? 7.460 -1.488 -17.399 1.00 89.12 116 GLU A C 1
ATOM 914 O O . GLU A 1 116 ? 6.654 -2.388 -17.625 1.00 89.12 116 GLU A O 1
ATOM 919 N N . ARG A 1 117 ? 7.821 -1.180 -16.144 1.00 89.69 117 ARG A N 1
ATOM 920 C CA . ARG A 1 117 ? 7.200 -1.800 -14.963 1.00 89.69 117 ARG A CA 1
ATOM 921 C C . ARG A 1 117 ? 5.703 -1.513 -14.926 1.00 89.69 117 ARG A C 1
ATOM 923 O O . ARG A 1 117 ? 4.924 -2.424 -14.661 1.00 89.69 117 ARG A O 1
ATOM 930 N N . ARG A 1 118 ? 5.302 -0.272 -15.215 1.00 89.56 118 ARG A N 1
ATOM 931 C CA . ARG A 1 118 ? 3.891 0.126 -15.287 1.00 89.56 118 ARG A CA 1
ATOM 932 C C . ARG A 1 118 ? 3.160 -0.616 -16.403 1.00 89.56 118 ARG A C 1
ATOM 934 O O . ARG A 1 118 ? 2.088 -1.151 -16.151 1.00 89.56 118 ARG A O 1
ATOM 941 N N . GLU A 1 119 ? 3.740 -0.681 -17.596 1.00 92.19 119 GLU A N 1
ATOM 942 C CA . GLU A 1 119 ? 3.156 -1.400 -18.733 1.00 92.19 119 GLU A CA 1
ATOM 943 C C . GLU A 1 119 ? 2.977 -2.894 -18.429 1.00 92.19 119 GLU A C 1
ATOM 945 O O . GLU A 1 119 ? 1.881 -3.432 -18.579 1.00 92.19 119 GLU A O 1
ATOM 950 N N 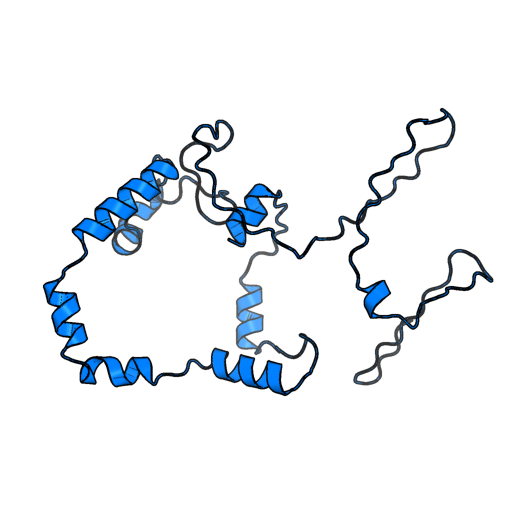. LYS A 1 120 ? 4.023 -3.551 -17.911 1.00 92.00 120 LYS A N 1
ATOM 951 C CA . LYS A 1 120 ? 3.972 -4.968 -17.524 1.00 92.00 120 LYS A CA 1
ATOM 952 C C . LYS A 1 120 ? 2.946 -5.227 -16.427 1.00 92.00 120 LYS A C 1
ATOM 954 O O . LYS A 1 120 ? 2.238 -6.225 -16.507 1.00 92.00 120 LYS A O 1
ATOM 959 N N . ARG A 1 121 ? 2.845 -4.338 -15.431 1.00 93.19 121 ARG A N 1
ATOM 960 C CA . ARG A 1 121 ? 1.833 -4.432 -14.371 1.00 93.19 121 ARG A CA 1
ATOM 961 C C . ARG A 1 121 ? 0.424 -4.389 -14.958 1.00 93.19 121 ARG A C 1
ATOM 963 O O . ARG A 1 121 ? -0.364 -5.274 -14.663 1.00 93.19 121 ARG A O 1
ATOM 970 N N . LEU A 1 122 ? 0.133 -3.424 -15.832 1.00 94.44 122 LEU A N 1
ATOM 971 C CA . LEU A 1 122 ? -1.184 -3.307 -16.471 1.00 94.44 122 LEU A CA 1
ATOM 972 C C . LEU A 1 122 ? -1.529 -4.545 -17.310 1.00 94.44 122 LEU A C 1
ATOM 974 O O . LEU A 1 122 ? -2.647 -5.050 -17.232 1.00 94.44 122 LEU A O 1
ATOM 978 N N . ALA A 1 123 ? -0.570 -5.059 -18.083 1.00 95.50 123 ALA A N 1
ATOM 979 C CA . ALA A 1 123 ? -0.768 -6.271 -18.873 1.00 95.50 123 ALA A CA 1
ATOM 980 C C . ALA A 1 123 ? -1.005 -7.510 -17.989 1.00 95.50 123 ALA A C 1
ATOM 982 O O . ALA A 1 123 ? -1.876 -8.323 -18.290 1.00 95.50 123 ALA A O 1
ATOM 983 N N . ALA A 1 124 ? -0.255 -7.646 -16.891 1.00 94.31 124 ALA A N 1
ATOM 984 C CA . ALA A 1 124 ? -0.398 -8.753 -15.950 1.00 94.31 124 ALA A CA 1
ATOM 985 C C . ALA A 1 124 ? -1.722 -8.688 -15.176 1.00 94.31 124 ALA A C 1
ATOM 987 O O . ALA A 1 124 ? -2.395 -9.707 -15.063 1.00 94.31 124 ALA A O 1
ATOM 988 N N . GLU A 1 125 ? -2.128 -7.507 -14.700 1.00 95.12 125 GLU A N 1
ATOM 989 C CA . GLU A 1 125 ? -3.423 -7.284 -14.042 1.00 95.12 125 GLU A CA 1
ATOM 990 C C . GLU A 1 125 ? -4.583 -7.650 -14.979 1.00 95.12 125 GLU A C 1
ATOM 992 O O . GLU A 1 125 ? -5.477 -8.396 -14.586 1.00 95.12 125 GLU A O 1
ATOM 997 N N . ALA A 1 126 ? -4.530 -7.211 -16.243 1.00 96.50 126 ALA A N 1
ATOM 998 C CA . ALA A 1 126 ? -5.544 -7.545 -17.242 1.00 96.50 126 ALA A CA 1
ATOM 999 C C . ALA A 1 126 ? -5.600 -9.049 -17.561 1.00 96.50 126 ALA A C 1
ATOM 1001 O O . ALA A 1 126 ? -6.681 -9.590 -17.767 1.00 96.50 126 ALA A O 1
ATOM 1002 N N . ALA A 1 127 ? -4.450 -9.729 -17.591 1.00 96.69 127 ALA A N 1
ATOM 1003 C CA . ALA A 1 127 ? -4.381 -11.170 -17.829 1.00 96.69 127 ALA A CA 1
ATOM 1004 C C . ALA A 1 127 ? -4.780 -12.009 -16.602 1.00 96.69 127 ALA A C 1
ATOM 1006 O O . ALA A 1 127 ? -5.238 -13.138 -16.756 1.00 96.69 127 ALA A O 1
ATOM 1007 N N . LYS A 1 128 ? -4.565 -11.486 -15.388 1.00 96.12 128 LYS A N 1
ATOM 1008 C CA . LYS A 1 128 ? -4.880 -12.159 -14.121 1.00 96.12 128 LYS A CA 1
ATOM 1009 C C . LYS A 1 128 ? -6.345 -11.996 -13.721 1.00 96.12 128 LYS A C 1
ATOM 1011 O O . LYS A 1 128 ? -6.840 -12.816 -12.951 1.00 96.12 128 LYS A O 1
ATOM 1016 N N . PHE A 1 129 ? -7.008 -10.949 -14.210 1.00 97.44 129 PHE A N 1
ATOM 1017 C CA . PHE A 1 129 ? -8.420 -10.702 -13.955 1.00 97.44 129 PHE A CA 1
ATOM 1018 C C . PHE A 1 129 ? -9.286 -11.841 -14.503 1.00 97.44 129 PHE A C 1
ATOM 1020 O O . PHE A 1 129 ? -9.236 -12.156 -15.691 1.00 97.44 129 PHE A O 1
ATOM 1027 N N . ASP A 1 130 ? -10.098 -12.425 -13.626 1.00 97.94 130 ASP A N 1
ATOM 1028 C CA . ASP A 1 130 ? -11.040 -13.491 -13.951 1.00 97.94 130 ASP A CA 1
ATOM 1029 C C . ASP A 1 130 ? -12.477 -12.983 -13.723 1.00 97.94 130 ASP A C 1
ATOM 1031 O O . ASP A 1 130 ? -12.880 -12.779 -12.570 1.00 97.94 130 ASP A O 1
ATOM 1035 N N . PRO A 1 131 ? -13.252 -12.745 -14.800 1.00 97.00 131 PRO A N 1
ATOM 1036 C CA . PRO A 1 131 ? -14.634 -12.293 -14.691 1.00 97.00 131 PRO A CA 1
ATOM 1037 C C . PRO A 1 131 ? -15.536 -13.276 -13.939 1.00 97.00 131 PRO A C 1
ATOM 1039 O O . PRO A 1 131 ? -16.436 -12.833 -13.231 1.00 97.00 131 PRO A O 1
ATOM 1042 N N . ASP A 1 132 ? -15.307 -14.584 -14.071 1.00 96.81 132 ASP A N 1
ATOM 1043 C CA . ASP A 1 132 ? -16.170 -15.598 -13.464 1.00 96.81 132 ASP A CA 1
ATOM 1044 C C . ASP A 1 132 ? -15.944 -15.651 -11.950 1.00 96.81 132 ASP A C 1
ATOM 1046 O O . ASP A 1 132 ? -16.909 -15.679 -11.186 1.00 96.81 132 ASP A O 1
ATOM 1050 N N . HIS A 1 133 ? -14.685 -15.564 -11.505 1.00 94.88 133 HIS A N 1
ATOM 1051 C CA . HIS A 1 133 ? -14.355 -15.435 -10.080 1.00 94.88 133 HIS A CA 1
ATOM 1052 C C . HIS A 1 133 ? -14.950 -14.157 -9.478 1.00 94.88 133 HIS A C 1
ATOM 1054 O O . HIS A 1 133 ? -15.525 -14.189 -8.393 1.00 94.88 133 HIS A O 1
ATOM 1060 N N . TYR A 1 134 ? -14.850 -13.030 -10.190 1.00 94.25 134 TYR A N 1
ATOM 1061 C CA . TYR A 1 134 ? -15.447 -11.771 -9.745 1.00 94.25 134 TYR A CA 1
ATOM 1062 C C . TYR A 1 134 ? -16.971 -11.877 -9.594 1.00 94.25 134 TYR A C 1
ATOM 1064 O O . TYR A 1 134 ? -17.532 -11.395 -8.612 1.00 94.25 134 TYR A O 1
ATOM 1072 N N . LEU A 1 135 ? -17.650 -12.510 -10.557 1.00 94.94 135 LEU A N 1
ATOM 1073 C CA . LEU A 1 135 ? -19.097 -12.706 -10.498 1.00 94.94 135 LEU A CA 1
ATOM 1074 C C . LEU A 1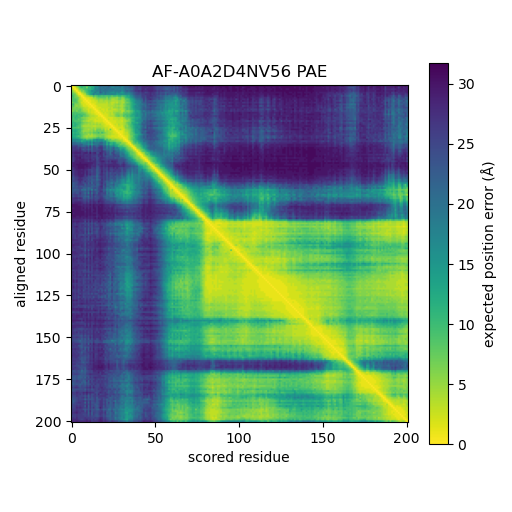 135 ? -19.500 -13.654 -9.365 1.00 94.94 135 LEU A C 1
ATOM 1076 O O . LEU A 1 135 ? -20.490 -13.379 -8.694 1.00 94.94 135 LEU A O 1
ATOM 1080 N N . ALA A 1 136 ? -18.744 -14.728 -9.128 1.00 92.81 136 ALA A N 1
ATOM 1081 C CA . ALA A 1 136 ? -18.989 -15.629 -8.004 1.00 92.81 136 ALA A CA 1
ATOM 1082 C C . ALA A 1 136 ? -18.945 -14.873 -6.666 1.00 92.81 136 ALA A C 1
ATOM 1084 O O . ALA A 1 136 ? -19.925 -14.902 -5.925 1.00 92.81 136 ALA A O 1
ATOM 1085 N N . ASP A 1 137 ? -17.882 -14.098 -6.419 1.00 90.81 137 ASP A N 1
ATOM 1086 C CA . ASP A 1 137 ? -17.749 -13.273 -5.208 1.00 90.81 137 ASP A CA 1
ATOM 1087 C C . ASP A 1 137 ? -18.859 -12.212 -5.092 1.00 90.81 137 ASP A C 1
ATOM 1089 O O . ASP A 1 137 ? -19.276 -11.853 -3.992 1.00 90.81 137 ASP A O 1
ATOM 1093 N N . PHE A 1 138 ? -19.346 -11.694 -6.225 1.00 90.06 138 PHE A N 1
ATOM 1094 C CA . PHE A 1 138 ? -20.437 -10.721 -6.254 1.00 90.06 138 PHE A CA 1
ATOM 1095 C C . PHE A 1 138 ? -21.795 -11.333 -5.880 1.00 90.06 138 PHE A C 1
ATOM 1097 O O . PHE A 1 138 ? -22.608 -10.663 -5.244 1.00 90.06 138 PHE A O 1
ATOM 1104 N N . PHE A 1 139 ? -22.061 -12.582 -6.275 1.00 91.19 139 PHE A N 1
ATOM 1105 C CA . PHE A 1 139 ? -23.312 -13.272 -5.949 1.00 91.19 139 PHE A CA 1
ATOM 1106 C C . PHE A 1 139 ? -23.283 -13.970 -4.580 1.00 91.19 139 PHE A C 1
ATOM 1108 O O . PHE A 1 139 ? -24.346 -14.162 -3.991 1.00 91.19 139 PHE A O 1
ATOM 1115 N N . GLU A 1 140 ? -22.106 -14.325 -4.060 1.00 89.88 140 GLU A N 1
ATOM 1116 C CA . GLU A 1 140 ? -21.917 -14.960 -2.746 1.00 89.88 140 GLU A CA 1
ATOM 1117 C C . GLU A 1 140 ? -21.606 -13.927 -1.646 1.00 89.88 140 GLU A C 1
ATOM 1119 O O . GLU A 1 140 ? -20.541 -13.914 -1.023 1.00 89.88 140 GLU A O 1
ATOM 1124 N N . GLU A 1 141 ? -22.563 -13.036 -1.383 1.00 84.12 141 GLU A N 1
ATOM 1125 C CA . GLU A 1 141 ? -22.381 -11.898 -0.472 1.00 84.12 141 GLU A CA 1
ATOM 1126 C C . GLU A 1 141 ? -22.073 -12.327 0.979 1.00 84.12 141 GLU A C 1
ATOM 1128 O O . GLU A 1 141 ? -21.306 -11.671 1.697 1.00 84.12 141 GLU A O 1
ATOM 1133 N N . GLU A 1 142 ? -22.619 -13.465 1.421 1.00 86.94 142 GLU A N 1
ATOM 1134 C CA . GLU A 1 142 ? -22.439 -13.977 2.780 1.00 86.94 142 GLU A CA 1
ATOM 1135 C C . GLU A 1 142 ? -20.968 -14.271 3.111 1.00 86.94 142 GLU A C 1
ATOM 1137 O O . GLU A 1 142 ? -20.562 -14.175 4.277 1.00 86.94 142 GLU A O 1
ATOM 1142 N N . ALA A 1 143 ? -20.151 -14.597 2.102 1.00 83.94 143 ALA A N 1
ATOM 1143 C CA . ALA A 1 143 ? -18.728 -14.870 2.276 1.00 83.94 143 ALA A CA 1
ATOM 1144 C C . ALA A 1 143 ? -17.943 -13.612 2.695 1.00 83.94 143 ALA A C 1
ATOM 1146 O O . ALA A 1 143 ? -17.003 -13.701 3.492 1.00 83.94 143 ALA A O 1
ATOM 1147 N N . ILE A 1 144 ? -18.357 -12.428 2.223 1.00 89.81 144 ILE A N 1
ATOM 1148 C CA . ILE A 1 144 ? -17.644 -11.157 2.436 1.00 89.81 144 ILE A CA 1
ATOM 1149 C C . ILE A 1 144 ? -18.259 -10.277 3.530 1.00 89.81 144 ILE A C 1
ATOM 1151 O O . ILE A 1 144 ? -17.600 -9.353 4.011 1.00 89.81 144 ILE A O 1
ATOM 1155 N N . HIS A 1 145 ? -19.476 -10.574 3.998 1.00 90.44 145 HIS A N 1
ATOM 1156 C CA . HIS A 1 145 ? -20.159 -9.807 5.054 1.00 90.44 145 HIS A CA 1
ATOM 1157 C C . HIS A 1 145 ? -19.304 -9.579 6.302 1.00 90.44 145 HIS A C 1
ATOM 1159 O O . HIS A 1 145 ? -19.338 -8.499 6.893 1.00 90.44 145 HIS A O 1
ATOM 1165 N N . ARG A 1 146 ? -18.508 -10.571 6.718 1.00 91.25 146 ARG A N 1
ATOM 1166 C CA . ARG A 1 146 ? -17.611 -10.422 7.877 1.00 91.25 146 ARG A CA 1
ATOM 1167 C C . ARG A 1 146 ? -16.520 -9.379 7.641 1.00 91.25 146 ARG A C 1
ATOM 1169 O O . ARG A 1 146 ? -16.174 -8.663 8.574 1.00 91.25 146 ARG A O 1
ATOM 1176 N N . LEU A 1 147 ? -15.999 -9.293 6.418 1.00 92.00 147 LEU A N 1
ATOM 1177 C CA . LEU A 1 147 ? -14.961 -8.337 6.031 1.00 92.00 147 LEU A CA 1
ATOM 1178 C C . LEU A 1 147 ? -15.535 -6.923 5.914 1.00 92.00 147 LEU A C 1
ATOM 1180 O O . LEU A 1 147 ? -14.938 -5.987 6.432 1.00 92.00 147 LEU A O 1
ATOM 1184 N N . LEU A 1 148 ? -16.719 -6.774 5.311 1.00 91.62 148 LEU A N 1
ATOM 1185 C CA . LEU A 1 148 ? -17.393 -5.476 5.177 1.00 91.62 148 LEU A CA 1
ATOM 1186 C C . LEU A 1 148 ? -17.765 -4.862 6.534 1.00 91.62 148 LEU A C 1
ATOM 1188 O O . LEU A 1 148 ? -17.697 -3.648 6.709 1.00 91.62 148 LEU A O 1
ATOM 1192 N N . ASN A 1 149 ? -18.132 -5.700 7.506 1.00 93.62 149 ASN A N 1
ATOM 1193 C CA . ASN A 1 149 ? -18.471 -5.260 8.859 1.00 93.62 149 ASN A CA 1
ATOM 1194 C C . ASN A 1 149 ? -17.250 -5.093 9.778 1.00 93.62 149 ASN A C 1
ATOM 1196 O O . ASN A 1 149 ? -17.388 -4.605 10.903 1.00 93.62 149 ASN A O 1
ATOM 1200 N N . TYR A 1 150 ? -16.060 -5.514 9.344 1.00 94.00 150 TYR A N 1
ATOM 1201 C CA . TYR A 1 150 ? -14.857 -5.404 10.155 1.00 94.00 150 TYR A CA 1
ATOM 1202 C C . TYR A 1 150 ? -14.409 -3.943 10.260 1.00 94.00 150 TYR A C 1
ATOM 1204 O O . TYR A 1 150 ? -14.148 -3.279 9.259 1.00 94.00 150 TYR A O 1
ATOM 1212 N N . LYS A 1 151 ? -14.269 -3.454 11.495 1.00 93.19 151 LYS A N 1
ATOM 1213 C CA . LYS A 1 151 ? -13.679 -2.145 11.787 1.00 93.19 151 LYS A CA 1
ATOM 1214 C C . LYS A 1 151 ? -12.269 -2.325 12.345 1.00 93.19 151 LYS A C 1
ATOM 1216 O O . LYS A 1 151 ? -12.133 -2.797 13.477 1.00 93.19 151 LYS A O 1
ATOM 1221 N N . PRO A 1 152 ? -11.222 -1.940 11.596 1.00 93.62 152 PRO A N 1
ATOM 1222 C CA . PRO A 1 152 ? -9.869 -1.943 12.122 1.00 93.62 152 PRO A CA 1
ATOM 1223 C C . PRO A 1 152 ? -9.726 -1.002 13.319 1.00 93.62 152 PRO A C 1
ATOM 1225 O O . PRO A 1 152 ? -10.350 0.059 13.374 1.00 93.62 152 PRO A O 1
ATOM 1228 N N . TRP A 1 153 ? -8.852 -1.359 14.259 1.00 88.81 153 TRP A N 1
ATOM 1229 C CA . TRP A 1 153 ? -8.668 -0.601 15.499 1.00 88.81 153 TRP A CA 1
ATOM 1230 C C . TRP A 1 153 ? -8.243 0.860 15.264 1.00 88.81 153 TRP A C 1
ATOM 1232 O O . TRP A 1 153 ? -8.666 1.744 16.009 1.00 88.81 153 TRP A O 1
ATOM 1242 N N . TRP A 1 154 ? -7.468 1.133 14.207 1.00 87.94 154 TRP A N 1
ATOM 1243 C CA . TRP A 1 154 ? -6.978 2.480 13.892 1.00 87.94 154 TRP A CA 1
ATOM 1244 C C . TRP A 1 154 ? -8.083 3.437 13.431 1.00 87.94 154 TRP A C 1
ATOM 1246 O O . TRP A 1 154 ? -7.954 4.642 13.623 1.00 87.94 154 TRP A O 1
ATOM 1256 N N . VAL A 1 155 ? -9.191 2.926 12.881 1.00 88.12 155 VAL A N 1
ATOM 1257 C CA . VAL A 1 155 ? -10.352 3.755 12.512 1.00 88.12 155 VAL A CA 1
ATOM 1258 C C . VAL A 1 155 ? -11.006 4.324 13.769 1.00 88.12 155 VAL A C 1
ATOM 1260 O O . VAL A 1 155 ? -11.221 5.528 13.859 1.00 88.12 155 VAL A O 1
ATOM 1263 N N . ASN A 1 156 ? -11.229 3.482 14.781 1.00 84.69 156 ASN A N 1
ATOM 1264 C CA . ASN A 1 156 ? -11.790 3.922 16.059 1.00 84.69 156 ASN A CA 1
ATOM 1265 C C . ASN A 1 156 ? -10.844 4.899 16.778 1.00 84.69 156 ASN A C 1
ATOM 1267 O O . ASN A 1 156 ? -11.295 5.886 17.354 1.00 84.69 156 ASN A O 1
ATOM 1271 N N . ALA A 1 157 ? -9.530 4.646 16.731 1.00 81.56 157 ALA A N 1
ATOM 1272 C CA . ALA A 1 157 ? -8.532 5.546 17.311 1.00 81.56 157 ALA A CA 1
ATOM 1273 C C . ALA A 1 157 ? -8.572 6.939 16.658 1.00 81.56 157 ALA A C 1
ATOM 1275 O O . ALA A 1 157 ? -8.525 7.953 17.355 1.00 81.56 157 ALA A O 1
ATOM 1276 N N . TYR A 1 158 ? -8.720 6.990 15.332 1.00 81.06 158 TYR A N 1
ATOM 1277 C CA . TYR A 1 158 ? -8.844 8.239 14.587 1.00 81.06 158 TYR A CA 1
ATOM 1278 C C . TYR A 1 158 ? -10.163 8.974 14.867 1.00 81.06 158 TYR A C 1
ATOM 1280 O O . TYR A 1 158 ? -10.156 10.185 15.082 1.00 81.06 158 TYR A O 1
ATOM 1288 N N . GLU A 1 159 ? -11.293 8.262 14.929 1.00 82.94 159 GLU A N 1
ATOM 1289 C CA . GLU A 1 159 ? -12.592 8.850 15.286 1.00 82.94 159 GLU A CA 1
ATOM 1290 C C . GLU A 1 159 ? -12.561 9.484 16.685 1.00 82.94 159 GLU A C 1
ATOM 1292 O O . GLU A 1 159 ? -13.041 10.602 16.871 1.00 82.94 159 GLU A O 1
ATOM 1297 N N . LEU A 1 160 ? -11.952 8.810 17.667 1.00 79.44 160 LEU A N 1
ATOM 1298 C CA . LEU A 1 160 ? -11.756 9.359 19.011 1.00 79.44 160 LEU A CA 1
ATOM 1299 C C . LEU A 1 160 ? -10.877 10.616 18.993 1.00 79.44 160 LEU A C 1
ATOM 1301 O O . LEU A 1 160 ? -11.215 11.591 19.659 1.00 79.44 160 LEU A O 1
ATOM 1305 N N . MET A 1 161 ? -9.796 10.615 18.206 1.00 76.12 161 MET A N 1
ATOM 1306 C CA . MET A 1 161 ? -8.908 11.771 18.049 1.00 76.12 161 MET A CA 1
ATOM 1307 C C . MET A 1 161 ? -9.639 12.986 17.460 1.00 76.12 161 MET A C 1
ATOM 1309 O O . MET A 1 161 ? -9.524 14.083 18.000 1.00 76.12 161 MET A O 1
ATOM 1313 N N . ILE A 1 162 ? -10.419 12.805 16.386 1.00 77.25 162 ILE A N 1
ATOM 1314 C CA . ILE A 1 162 ? -11.215 13.892 15.793 1.00 77.25 162 ILE A CA 1
ATOM 1315 C C . ILE A 1 162 ? -12.241 14.425 16.797 1.00 77.25 162 ILE A C 1
ATOM 1317 O O . ILE A 1 162 ? -12.378 15.639 16.959 1.00 77.25 162 ILE A O 1
ATOM 1321 N N . ASN A 1 163 ? -12.965 13.527 17.468 1.00 75.31 163 ASN A N 1
ATOM 1322 C CA . ASN A 1 163 ? -14.048 13.899 18.377 1.00 75.31 163 ASN A CA 1
ATOM 1323 C C . ASN A 1 163 ? -13.545 14.571 19.660 1.00 75.31 163 ASN A C 1
ATOM 1325 O O . ASN A 1 163 ? -14.276 15.362 20.253 1.00 75.31 163 ASN A O 1
ATOM 1329 N N . ALA A 1 164 ? -12.313 14.281 20.085 1.00 70.06 164 ALA A N 1
ATOM 1330 C CA . ALA A 1 164 ? -11.698 14.912 21.245 1.00 70.06 164 ALA A CA 1
ATOM 1331 C C . ALA A 1 164 ? -11.326 16.387 21.006 1.00 70.06 164 ALA A C 1
ATOM 1333 O O . ALA A 1 164 ? -11.056 17.085 21.976 1.00 70.06 164 ALA A O 1
ATOM 1334 N N . GLN A 1 165 ? -11.315 16.882 19.755 1.00 58.69 165 GLN A N 1
ATOM 1335 C CA . GLN A 1 165 ? -10.916 18.260 19.401 1.00 58.69 165 GLN A CA 1
ATOM 1336 C C . GLN A 1 165 ? -9.543 18.693 19.953 1.00 58.69 165 GLN A C 1
ATOM 1338 O O . GLN A 1 165 ? -9.185 19.871 19.907 1.00 58.69 165 GLN A O 1
ATOM 1343 N N . GLU A 1 166 ? -8.749 17.742 20.437 1.00 54.62 166 GLU A N 1
ATOM 1344 C CA . GLU A 1 166 ? -7.391 17.962 20.886 1.00 54.62 166 GLU A CA 1
ATOM 1345 C C . GLU A 1 166 ? -6.490 17.954 19.652 1.00 54.62 166 GLU A C 1
ATOM 1347 O O . GLU A 1 166 ? -6.451 16.999 18.872 1.00 54.62 166 GLU A O 1
ATOM 1352 N N . SER A 1 167 ? -5.796 19.076 19.452 1.00 54.16 167 SER A N 1
ATOM 1353 C CA . SER A 1 167 ? -4.717 19.241 18.479 1.00 54.16 167 SER A CA 1
ATOM 1354 C C . SER A 1 167 ? -3.848 17.990 18.443 1.00 54.16 167 SER A C 1
ATOM 1356 O O . SER A 1 167 ? -3.430 17.585 19.516 1.00 54.16 167 SER A O 1
ATOM 1358 N N . THR A 1 168 ? -3.637 17.422 17.247 1.00 53.28 168 THR A N 1
ATOM 1359 C CA . THR A 1 168 ? -2.638 16.455 16.703 1.00 53.28 168 THR A CA 1
ATOM 1360 C C . THR A 1 168 ? -1.635 15.669 17.582 1.00 53.28 168 THR A C 1
ATOM 1362 O O . THR A 1 168 ? -0.876 14.863 17.050 1.00 53.28 168 THR A O 1
ATOM 1365 N N . SER A 1 169 ? -1.614 15.816 18.899 1.00 52.38 169 SER A N 1
ATOM 1366 C CA . SER A 1 169 ? -0.561 15.434 19.832 1.00 52.38 169 SER A CA 1
ATOM 1367 C C . SER A 1 169 ? -1.013 14.420 20.891 1.00 52.38 169 SER A C 1
ATOM 1369 O O . SER A 1 169 ? -0.405 14.370 21.957 1.00 52.38 169 SER A O 1
ATOM 1371 N N . TRP A 1 170 ? -2.060 13.621 20.644 1.00 54.25 170 TRP A N 1
ATOM 1372 C CA . TRP A 1 170 ? -2.496 12.586 21.604 1.00 54.25 170 TRP A CA 1
ATOM 1373 C C . TRP A 1 170 ? -2.144 11.142 21.206 1.00 54.25 170 TRP A C 1
ATOM 1375 O O . TRP A 1 170 ? -2.329 10.222 22.002 1.00 54.25 170 TRP A O 1
ATOM 1385 N N . ILE A 1 171 ? -1.599 10.885 20.011 1.00 66.88 171 ILE A N 1
ATOM 1386 C CA . ILE A 1 171 ? -1.175 9.517 19.668 1.00 66.88 171 ILE A CA 1
ATOM 1387 C C . ILE A 1 171 ? 0.082 9.188 20.483 1.00 66.88 171 ILE A C 1
ATOM 1389 O O . ILE A 1 171 ? 1.204 9.526 20.109 1.00 66.88 171 ILE A O 1
ATOM 1393 N N . SER A 1 172 ? -0.119 8.567 21.642 1.00 76.75 172 SER A N 1
ATOM 1394 C CA . SER A 1 172 ? 0.956 8.051 22.476 1.00 76.75 172 SER A CA 1
ATOM 1395 C C . SER A 1 172 ? 1.296 6.641 22.019 1.00 76.75 172 SER A C 1
ATOM 1397 O O . SER A 1 172 ? 0.440 5.761 21.978 1.00 76.75 172 SER A O 1
ATOM 1399 N N . PHE A 1 173 ? 2.560 6.438 21.658 1.00 83.38 173 PHE A N 1
ATOM 1400 C CA . PHE A 1 173 ? 3.062 5.108 21.351 1.00 83.38 173 PHE A CA 1
ATOM 1401 C C . PHE A 1 173 ? 3.073 4.254 22.617 1.00 83.38 173 PHE A C 1
ATOM 1403 O O . PHE A 1 173 ? 3.520 4.698 23.683 1.00 83.38 173 PHE A O 1
ATOM 1410 N N . THR A 1 174 ? 2.624 3.016 22.476 1.00 89.00 174 THR A N 1
ATOM 1411 C CA . THR A 1 174 ? 2.821 1.958 23.466 1.00 89.00 174 THR A CA 1
ATOM 1412 C C . THR A 1 174 ? 4.315 1.680 23.662 1.00 89.00 174 THR A C 1
ATOM 1414 O O . THR A 1 174 ? 5.147 2.029 22.821 1.00 89.00 174 THR A O 1
ATOM 1417 N N . GLU A 1 175 ? 4.690 1.059 24.783 1.00 92.25 175 GLU A N 1
ATOM 1418 C CA . GLU A 1 175 ? 6.098 0.706 25.022 1.00 92.25 175 GLU A CA 1
ATOM 1419 C C . GLU A 1 175 ? 6.631 -0.256 23.949 1.00 92.25 175 GLU A C 1
ATOM 1421 O O . GLU A 1 175 ? 7.732 -0.046 23.442 1.00 92.25 175 GLU A O 1
ATOM 1426 N N . ASP A 1 176 ? 5.812 -1.211 23.503 1.00 92.69 176 ASP A N 1
ATOM 1427 C CA . ASP A 1 176 ? 6.159 -2.131 22.416 1.00 92.69 176 ASP A CA 1
ATOM 1428 C C . ASP A 1 176 ? 6.416 -1.386 21.094 1.00 92.69 176 ASP A C 1
ATOM 1430 O O . ASP A 1 176 ? 7.396 -1.661 20.397 1.00 92.69 176 ASP A O 1
ATOM 1434 N N . GLU A 1 177 ? 5.586 -0.398 20.745 1.00 90.00 177 GLU A N 1
ATOM 1435 C CA . GLU A 1 177 ? 5.804 0.444 19.560 1.00 90.00 177 GLU A CA 1
ATOM 1436 C C . GLU A 1 177 ? 7.076 1.283 19.698 1.00 90.00 177 GLU A C 1
ATOM 1438 O O . GLU A 1 177 ? 7.858 1.372 18.753 1.00 90.00 177 GLU A O 1
ATOM 1443 N N . LYS A 1 178 ? 7.350 1.851 20.878 1.00 90.44 178 LYS A N 1
ATOM 1444 C CA . LYS A 1 178 ? 8.611 2.568 21.130 1.00 90.44 178 LYS A CA 1
ATOM 1445 C C . LYS A 1 178 ? 9.818 1.649 20.967 1.00 90.44 178 LYS A C 1
ATOM 1447 O O . LYS A 1 178 ? 10.837 2.079 20.427 1.00 90.44 178 LYS A O 1
ATOM 1452 N N . GLU A 1 179 ? 9.737 0.397 21.407 1.00 92.31 179 GLU A N 1
ATOM 1453 C CA . GLU A 1 179 ? 10.790 -0.595 21.182 1.00 92.31 179 GLU A CA 1
ATOM 1454 C C . GLU A 1 179 ? 10.950 -0.945 19.700 1.00 92.31 179 GLU A C 1
ATOM 1456 O O . GLU A 1 179 ? 12.078 -1.057 19.213 1.00 92.31 179 GLU A O 1
ATOM 1461 N N . GLN A 1 180 ? 9.850 -1.064 18.954 1.00 90.56 180 GLN A N 1
ATOM 1462 C CA . GLN A 1 180 ? 9.900 -1.237 17.502 1.00 90.56 180 GLN A CA 1
ATOM 1463 C C . GLN A 1 180 ? 10.554 -0.036 16.814 1.00 90.56 180 GLN A C 1
ATOM 1465 O O . GLN A 1 180 ? 11.406 -0.232 15.948 1.00 90.56 180 GLN A O 1
ATOM 1470 N N . LEU A 1 181 ? 10.238 1.190 17.239 1.00 87.94 181 LEU A N 1
ATOM 1471 C CA . LEU A 1 181 ? 10.841 2.414 16.710 1.00 87.94 181 LEU A CA 1
ATOM 1472 C C . LEU A 1 181 ? 12.366 2.440 16.907 1.00 87.94 181 LEU A C 1
ATOM 1474 O O . LEU A 1 181 ? 13.088 2.902 16.027 1.00 87.94 181 LEU A O 1
ATOM 1478 N N . ARG A 1 182 ? 12.886 1.850 17.992 1.00 89.44 182 ARG A N 1
ATOM 1479 C CA . ARG A 1 182 ? 14.340 1.714 18.220 1.00 89.44 182 ARG A CA 1
ATOM 1480 C C . ARG A 1 182 ? 15.041 0.775 17.232 1.00 89.44 182 ARG A C 1
ATOM 1482 O O . ARG A 1 182 ? 16.264 0.827 17.133 1.00 89.44 182 ARG A O 1
ATOM 1489 N N . LYS A 1 183 ? 14.308 -0.088 16.515 1.00 91.31 183 LYS A N 1
ATOM 1490 C CA . LYS A 1 183 ? 14.877 -0.970 15.475 1.00 91.31 183 LYS A CA 1
ATOM 1491 C C . LYS A 1 183 ? 15.151 -0.228 14.168 1.00 91.31 183 LYS A C 1
ATOM 1493 O O . LYS A 1 183 ? 15.916 -0.725 13.340 1.00 91.31 183 LYS A O 1
ATOM 1498 N N . PHE A 1 184 ? 14.535 0.936 13.960 1.00 87.12 184 PHE A N 1
ATOM 1499 C CA . PHE A 1 184 ? 14.774 1.737 12.768 1.00 87.12 184 PHE A CA 1
ATOM 1500 C C . PHE A 1 184 ? 16.124 2.446 12.863 1.00 87.12 184 PHE A C 1
ATOM 1502 O O . PHE A 1 184 ? 16.568 2.875 13.926 1.00 87.12 184 PHE A O 1
ATOM 1509 N N . THR A 1 185 ? 16.803 2.573 11.726 1.00 84.25 185 THR A N 1
ATOM 1510 C CA . THR A 1 185 ? 18.057 3.325 11.673 1.00 84.25 185 THR A CA 1
ATOM 1511 C C . THR A 1 185 ? 17.762 4.817 11.653 1.00 84.25 185 THR A C 1
ATOM 1513 O O . THR A 1 185 ? 17.047 5.272 10.760 1.00 84.25 185 THR A O 1
ATOM 1516 N N . ASN A 1 186 ? 18.385 5.578 12.551 1.00 82.75 186 ASN A N 1
ATOM 1517 C CA . ASN A 1 186 ? 18.339 7.039 12.530 1.00 82.75 186 ASN A CA 1
ATOM 1518 C C . ASN A 1 186 ? 19.082 7.555 11.288 1.00 82.75 186 ASN A C 1
ATOM 1520 O O . ASN A 1 186 ? 20.312 7.597 11.265 1.00 82.75 186 ASN A O 1
ATOM 1524 N N . ARG A 1 187 ? 18.336 7.890 10.231 1.00 81.50 187 ARG A N 1
ATOM 1525 C CA . ARG A 1 187 ? 18.860 8.445 8.976 1.00 81.50 187 ARG A CA 1
ATOM 1526 C C . ARG A 1 187 ? 18.127 9.734 8.653 1.00 81.50 187 ARG A C 1
ATOM 1528 O O . ARG A 1 187 ? 16.903 9.776 8.721 1.00 81.50 187 ARG A O 1
ATOM 1535 N N . THR A 1 188 ? 18.876 10.754 8.262 1.00 81.88 188 THR A N 1
ATOM 1536 C CA . THR A 1 188 ? 18.323 11.959 7.651 1.00 81.88 188 THR A CA 1
ATOM 1537 C C . THR A 1 188 ? 18.190 11.726 6.148 1.00 81.88 188 THR A C 1
ATOM 1539 O O . THR A 1 188 ? 19.112 11.224 5.502 1.00 81.88 188 THR A O 1
ATOM 1542 N N . PHE A 1 189 ? 17.021 12.038 5.591 1.00 81.56 189 PHE A N 1
ATOM 1543 C CA . PHE A 1 189 ? 16.763 11.941 4.157 1.00 81.56 189 PHE A CA 1
ATOM 1544 C C . PHE A 1 189 ? 16.604 13.346 3.594 1.00 81.56 189 PHE A C 1
ATOM 1546 O O . PHE A 1 189 ? 15.654 14.044 3.933 1.00 81.56 189 PHE A O 1
ATOM 1553 N N . LEU A 1 190 ? 17.531 13.741 2.725 1.00 83.25 190 LEU A N 1
ATOM 1554 C CA . LEU A 1 190 ? 17.397 14.951 1.923 1.00 83.25 190 LEU A CA 1
ATOM 1555 C C . LEU A 1 190 ? 16.637 14.570 0.653 1.00 83.25 190 LEU A C 1
ATOM 1557 O O . LEU A 1 190 ? 17.184 13.909 -0.231 1.00 83.25 190 LEU A O 1
ATOM 1561 N N . LEU A 1 191 ? 15.347 14.901 0.621 1.00 81.12 191 LEU A N 1
ATOM 1562 C CA . LEU A 1 191 ? 14.469 14.630 -0.511 1.00 81.12 191 LEU A CA 1
ATOM 1563 C C . LEU A 1 191 ? 14.288 15.921 -1.299 1.00 81.12 191 LEU A C 1
ATOM 1565 O O . LEU A 1 191 ? 13.772 16.905 -0.774 1.00 81.12 191 LEU A O 1
ATOM 1569 N N . ASP A 1 192 ? 14.686 15.912 -2.569 1.00 80.88 192 ASP A N 1
ATOM 1570 C CA . ASP A 1 192 ? 14.332 16.999 -3.472 1.00 80.88 192 ASP A CA 1
ATOM 1571 C C . ASP A 1 192 ? 12.815 16.996 -3.734 1.00 80.88 192 ASP A C 1
ATOM 1573 O O . ASP A 1 192 ? 12.091 16.051 -3.403 1.00 80.88 192 ASP A O 1
ATOM 1577 N N . LYS A 1 193 ? 12.299 18.057 -4.358 1.00 78.31 193 LYS A N 1
ATOM 1578 C CA . LYS A 1 193 ? 10.856 18.186 -4.616 1.00 78.31 193 LYS A CA 1
ATOM 1579 C C . LYS A 1 193 ? 10.281 16.983 -5.374 1.00 78.31 193 LYS A C 1
ATOM 1581 O O . LYS A 1 193 ? 9.140 16.594 -5.131 1.00 78.31 193 LYS A O 1
ATOM 1586 N N . ARG A 1 194 ? 11.063 16.387 -6.280 1.00 77.25 194 ARG A N 1
ATOM 1587 C CA . ARG A 1 194 ? 10.655 15.218 -7.065 1.00 77.25 194 ARG A CA 1
ATOM 1588 C C . ARG A 1 194 ? 10.612 13.952 -6.207 1.00 77.25 194 ARG A C 1
ATOM 1590 O O . ARG A 1 194 ? 9.605 13.252 -6.241 1.00 77.25 194 ARG A O 1
ATOM 1597 N N . ALA A 1 195 ? 11.659 13.655 -5.443 1.00 78.81 195 ALA A N 1
ATOM 1598 C CA . ALA A 1 195 ? 11.700 12.497 -4.556 1.00 78.81 195 ALA A CA 1
ATOM 1599 C C . ALA A 1 195 ? 10.663 12.614 -3.435 1.00 78.81 195 ALA A C 1
ATOM 1601 O O . ALA A 1 195 ? 10.033 11.621 -3.092 1.00 78.81 195 ALA A O 1
ATOM 1602 N N . SER A 1 196 ? 10.428 13.822 -2.916 1.00 79.00 196 SER A N 1
ATOM 1603 C CA . SER A 1 196 ? 9.354 14.093 -1.958 1.00 79.00 196 SER A CA 1
ATOM 1604 C C . SER A 1 196 ? 7.988 13.748 -2.559 1.00 79.00 196 SER A C 1
ATOM 1606 O O . SER A 1 196 ? 7.239 12.968 -1.977 1.00 79.00 196 SER A O 1
ATOM 1608 N N . GLN A 1 197 ? 7.702 14.203 -3.787 1.00 77.38 197 GLN A N 1
ATOM 1609 C CA . GLN A 1 197 ? 6.486 13.796 -4.496 1.00 77.38 197 GLN A CA 1
ATOM 1610 C C . GLN A 1 197 ? 6.390 12.275 -4.666 1.00 77.38 197 GLN A C 1
ATOM 1612 O O . GLN A 1 197 ? 5.333 11.730 -4.403 1.00 77.38 197 GLN A O 1
ATOM 1617 N N . GLN A 1 198 ? 7.468 11.583 -5.045 1.00 77.69 198 GLN A N 1
ATOM 1618 C CA . GLN A 1 198 ? 7.465 10.116 -5.190 1.00 77.69 198 GLN A CA 1
ATOM 1619 C C . GLN A 1 198 ? 7.263 9.354 -3.872 1.00 77.69 198 GLN A C 1
ATOM 1621 O O . GLN A 1 198 ? 6.856 8.197 -3.887 1.00 77.69 198 GLN A O 1
ATOM 1626 N N . VAL A 1 199 ? 7.648 9.947 -2.742 1.00 82.69 199 VAL A N 1
ATOM 1627 C CA . VAL A 1 199 ? 7.547 9.313 -1.422 1.00 82.69 199 VAL A CA 1
ATOM 1628 C C . VAL A 1 199 ? 6.150 9.484 -0.831 1.00 82.69 199 VAL A C 1
ATOM 1630 O O . VAL A 1 199 ? 5.664 8.574 -0.163 1.00 82.69 199 VAL A O 1
ATOM 1633 N N . TYR A 1 200 ? 5.517 10.633 -1.068 1.00 77.88 200 TYR A N 1
ATOM 1634 C CA . TYR A 1 200 ? 4.220 10.970 -0.485 1.00 77.88 200 TYR A CA 1
ATOM 1635 C C . TYR A 1 200 ? 3.017 10.740 -1.420 1.00 77.88 200 TYR A C 1
ATOM 1637 O O . TYR A 1 200 ? 1.891 10.714 -0.922 1.00 77.88 200 TYR A O 1
ATOM 1645 N N . LEU A 1 201 ? 3.221 10.594 -2.739 1.00 61.66 201 LEU A N 1
ATOM 1646 C CA . LEU A 1 201 ? 2.175 10.376 -3.758 1.00 61.66 201 LEU A CA 1
ATOM 1647 C C . LEU A 1 201 ? 2.426 9.105 -4.573 1.00 61.66 201 LEU A C 1
ATOM 1649 O O . LEU A 1 201 ? 1.426 8.407 -4.847 1.00 61.66 201 LEU A O 1
#

Secondary structure (DSSP, 8-state):
---EETTEE------SSTT---TTTT-HHHHSS---------S---S-S-----------------------S--TTS-TT-BSGGG-B-SSHHHHHHHHTTT-S-S-TTTS-HHHHHHHHHHHHHHH--HHHHHHHHH-HHHHHHHHT---HHHHHHHHHHHT---S---PPPHHHHHHHTTS--------HHHHHHHH-

pLDDT: mean 75.06, std 17.4, range [35.97, 97.94]

=== Feature glossary ===
The record interleaves many kinds of information about one protein. Here is each kind framed as the question it answers.

Q: What known structures does this most resemble?
A: Structural nearest neighbors (via Foldseek easy-search vs the PDB). Reported per hit: target PDB id, E-value, and alignment TM-scor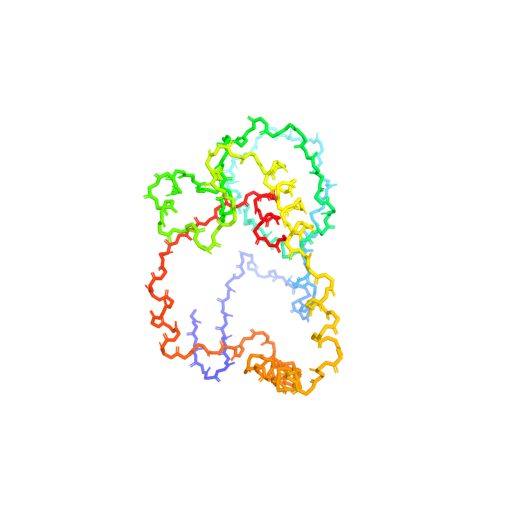e. A TM-score above ~0.5 is the conventional threshold for 'same fold'.

Q: Where is each backbone atom in 3D?
A: The mmCIF table is the protein's shape written out atom by atom. For each backbone N, Cα, C, and carbonyl O, it records an (x, y, z) coordinate triple in Å plus the residue type, chain letter, and residue number.

Q: What are the backbone torsion angles?
A: The φ/ψ torsion pair specifies the backbone conformation at each residue. φ rotates about the N–Cα bond, ψ about the Cα–C bond. Steric clashes forbid most of the (φ, ψ) plane — the allowed regions (α-helix basin, β-sheet basin, left-handed helix) are the Ramachandran-allowed regions.

Q: Which residues are buried vs exposed?
A: Solvent-accessible surface area (SASA) is the area in Å² traced out by the centre of a 1.4 Å probe sphere (a water molecule) rolled over the protein's van der Waals surface (Shrake–Rupley / Lee–Richards construction). Buried residues have near-zero SASA; fully exposed residues can exceed 200 Å². The total SASA scales roughly with the number of surface residues.

Q: How confident is the AlphaFold model at each residue?
A: pLDDT is the predicted lDDT-Cα score: AlphaFold's confidence that the local environment of each residue (all inter-atomic distances within 15 Å) is correctly placed. It is a per-residue number between 0 and 100, with higher meaning more reliable.

Q: What does the local fold look like, residue by residue?
A: 3Di is Foldseek's structural alphabet. Each residue is assigned one of twenty discrete states based on how its Cα sits relative to its spatial (not sequential) neighbors. Aligning 3Di strings finds structural homologs roughly as well as full 3D superposition, but orders of magnitude faster.

Q: How big and how compact is the whole molecule?
A: Radius of gyration (Rg) is the root-mean-square distance of Cα atoms from their centroid — a single number for overall size and compactness. A globular domain of N residues has Rg ≈ 2.2·N^0.38 Å; an extended or disordered chain has a much larger Rg. The Cα contact count is the number of residue pairs whose Cα atoms are within 8 Å and are more than four positions apart in sequence — a standard proxy for tertiary packing density. The bounding box is the smallest axis-aligned box enclosing all Cα atoms.

Q: Which residues are in helices, strands, or loops?
A: DSSP 8-state secondary structure assigns each residue one of H (α-helix), G (3₁₀-helix), I (π-helix), E (extended β-strand), B (isolated β-bridge), T (hydrogen-bonded turn), S (bend), or '-' (coil). The assignment is computed from backbone hydrogen-bond geometry via the Kabsch–Sander algorithm.

Q: How mobile is each atom in the crystal?
A: Crystallographic B-factors measure how much each atom's electron density is smeared out, in Å². They rise in mobile loops and surface residues and fall in the buried interior. In AlphaFold models this column is repurposed to hold pLDDT instead.

Q: What if only a Cα trace is available?
A: P-SEA three-state annotation labels each residue as helix, strand, or coil based purely on the geometry of the Cα trace. It serves as a fallback when the full backbone (and thus DSSP) is unavailable.

Q: What family and function is it annotated with?
A: Database cross-references. InterPro integrates a dozen domain/family signature databases into unified entries with residue-range hits. GO terms attach function/process/location labels with evidence codes. CATH codes position the fold in a four-level structural taxonomy. Organism is the NCBI-taxonomy species name.

Q: Are the domains correctly placed relative to each other?
A: Predicted Aligned Error (PAE) is an AlphaFold confidence matrix: entry (i, j) is the expected error in the position of residue j, in ångströms, when the prediction is superimposed on the true structure at residue i. Low PAE within a block of residues means that block is internally rigid and well-predicted; high PAE between two blocks means their relative placement is uncertain even if each block individually is confident.

Q: What do the diagnostic plots show?
A: Three diagnostic plots accompany the record. The Cα contact map visualizes the tertiary structure as a 2D adjacency matrix (8 Å cutoff, sequence-local contacts suppressed). The Ramachandran plot shows the distribution of backbone (φ, ψ) torsions, with points in the α and β basins reflecting secondary structure content. The PAE plot shows AlphaFold's inter-residue confidence as a color matrix.

Q: What is the amino-acid chain?
A: Primary structure: the covalent order of the twenty standard amino acids along the backbone. Two proteins with the same sequence will (almost always) fold to the same structure; two with 30% identity often share a fold but not the details.

Q: What do the rendered images show?
A: The six renders are orthographic views along the three Cartesian axes in both directions. Representation (cartoon, sticks, or surface) and color scheme (sequence-rainbow or by-chain) vary across proteins so the training set covers all the common visualization conventions.